Protein AF-A0AAU4L3Q4-F1 (afdb_monomer)

Foldseek 3Di:
DDDDDDDDDDDDDPDDDDDDDDPDDDDPPALPDQDQALLVNLVSLLVVLLVVCVVPVVVLVVQPDPVDGDDDPNVVSSLVSNLVSCVPLLDDPVVSSVLVVVSSNQSSVLSNVVVVQVVVCVVVVDDPVRVCVVCVVVVCVVVVVVPCVPVVCCVPVDVDDDDSVVVSVVVSVVSVVVVVVVSVVSVD

Solvent-accessible surface area (backbone atoms only — not comparable to full-atom values): 11639 Å² total; per-residue (Å²): 142,84,88,82,83,86,79,82,80,82,86,85,82,87,78,86,76,81,81,75,85,73,91,81,80,69,86,72,81,65,94,64,81,73,47,90,48,43,64,62,33,52,50,54,52,47,56,51,50,44,57,47,26,77,75,37,52,69,50,36,65,73,61,65,41,80,93,66,57,83,88,45,74,67,54,54,53,51,53,52,51,56,46,58,32,45,64,87,48,68,61,51,73,68,54,41,54,49,53,52,48,54,54,49,49,52,51,35,51,58,46,46,50,54,44,50,52,54,48,50,29,68,76,68,71,43,53,72,68,56,48,48,66,72,43,43,71,59,52,51,62,60,55,71,68,63,86,44,66,74,66,51,47,47,73,71,76,49,88,72,74,90,47,70,66,60,50,50,55,52,52,49,52,55,52,51,51,56,50,50,53,56,36,52,66,61,75,110

Structure (mmCIF, N/CA/C/O backbone):
data_AF-A0AAU4L3Q4-F1
#
_entry.id   AF-A0AAU4L3Q4-F1
#
loop_
_atom_site.group_PDB
_atom_site.id
_atom_site.type_symbol
_atom_site.label_atom_id
_atom_site.label_alt_id
_atom_site.label_comp_id
_atom_site.label_asym_id
_atom_site.label_entity_id
_atom_site.label_seq_id
_atom_site.pdbx_PDB_ins_code
_atom_site.Cartn_x
_atom_site.Cartn_y
_atom_site.Cartn_z
_atom_site.occupancy
_atom_site.B_iso_or_equiv
_atom_site.auth_seq_id
_atom_site.auth_comp_id
_atom_site.auth_asym_id
_atom_site.auth_atom_id
_atom_site.pdbx_PDB_model_num
ATOM 1 N N . MET A 1 1 ? 28.585 27.640 39.301 1.00 43.72 1 MET A N 1
ATOM 2 C CA . MET A 1 1 ? 28.271 27.459 37.869 1.00 43.72 1 MET A CA 1
ATOM 3 C C . MET A 1 1 ? 29.131 26.333 37.327 1.00 43.72 1 MET A C 1
ATOM 5 O O . MET A 1 1 ? 30.331 26.522 37.218 1.00 43.72 1 MET A O 1
ATOM 9 N N . SER A 1 2 ? 28.535 25.165 37.097 1.00 36.66 2 SER A N 1
ATOM 10 C CA . SER A 1 2 ? 28.803 24.300 35.940 1.00 36.66 2 SER A CA 1
ATOM 11 C C . SER A 1 2 ? 27.917 23.064 36.042 1.00 36.66 2 SER A C 1
ATOM 13 O O . SER A 1 2 ? 27.977 22.304 37.003 1.00 36.66 2 SER A O 1
ATOM 15 N N . SER A 1 3 ? 27.042 22.968 35.049 1.00 35.78 3 SER A N 1
ATOM 16 C CA . SER A 1 3 ? 26.103 21.892 34.765 1.00 35.78 3 SER A CA 1
ATOM 17 C C . SER A 1 3 ? 26.859 20.679 34.222 1.00 35.78 3 SER A C 1
ATOM 19 O O . SER A 1 3 ? 27.791 20.857 33.438 1.00 35.78 3 SER A O 1
ATOM 21 N N . ASN A 1 4 ? 26.451 19.460 34.581 1.00 32.53 4 ASN A N 1
ATOM 22 C CA . ASN A 1 4 ? 26.768 18.296 33.761 1.00 32.53 4 ASN A CA 1
ATOM 23 C C . ASN A 1 4 ? 25.565 17.352 33.675 1.00 32.53 4 ASN A C 1
ATOM 25 O O . ASN A 1 4 ? 24.947 16.999 34.678 1.00 32.53 4 ASN A O 1
ATOM 29 N N . ALA A 1 5 ? 25.223 17.028 32.434 1.00 37.88 5 ALA A N 1
ATOM 30 C CA . ALA A 1 5 ? 23.985 16.414 31.999 1.00 37.88 5 ALA A CA 1
ATOM 31 C C . ALA A 1 5 ? 23.952 14.904 32.272 1.00 37.88 5 ALA A C 1
ATOM 33 O O . ALA A 1 5 ? 24.917 14.181 32.019 1.00 37.88 5 ALA A O 1
ATOM 34 N N . GLY A 1 6 ? 22.799 14.421 32.739 1.00 30.83 6 GLY A N 1
ATOM 35 C CA . GLY A 1 6 ? 22.503 13.000 32.876 1.00 30.83 6 GLY A CA 1
ATOM 36 C C . GLY A 1 6 ? 22.323 12.332 31.512 1.00 30.83 6 GLY A C 1
ATOM 37 O O . GLY A 1 6 ? 21.392 12.644 30.773 1.00 30.83 6 GLY A O 1
ATOM 38 N N . ARG A 1 7 ? 23.202 11.378 31.191 1.00 33.38 7 ARG A N 1
ATOM 39 C CA . ARG A 1 7 ? 22.963 10.358 30.163 1.00 33.38 7 ARG A CA 1
ATOM 40 C C . ARG A 1 7 ? 22.061 9.274 30.759 1.00 33.38 7 ARG A C 1
ATOM 42 O O . ARG A 1 7 ? 22.513 8.509 31.606 1.00 33.38 7 ARG A O 1
ATOM 49 N N . ALA A 1 8 ? 20.814 9.197 30.305 1.00 36.25 8 ALA A N 1
ATOM 50 C CA . ALA A 1 8 ? 19.963 8.033 30.531 1.00 36.25 8 ALA A CA 1
ATOM 51 C C . ALA A 1 8 ? 20.431 6.881 29.624 1.00 36.25 8 ALA A C 1
ATOM 53 O O . ALA A 1 8 ? 20.623 7.062 28.421 1.00 36.25 8 ALA A O 1
ATOM 54 N N . GLY A 1 9 ? 20.686 5.722 30.232 1.00 29.30 9 GLY A N 1
ATOM 55 C CA . GLY A 1 9 ? 21.181 4.519 29.572 1.00 29.30 9 GLY A CA 1
ATOM 56 C C . GLY A 1 9 ? 20.107 3.796 28.759 1.00 29.30 9 GLY A C 1
ATOM 57 O O . GLY A 1 9 ? 18.952 3.707 29.167 1.00 29.30 9 GLY A O 1
ATOM 58 N N . PHE A 1 10 ? 20.521 3.248 27.619 1.00 33.50 10 PHE A N 1
ATOM 59 C CA . PHE A 1 10 ? 19.781 2.228 26.878 1.00 33.50 10 PHE A CA 1
ATOM 60 C C . PHE A 1 10 ? 19.879 0.873 27.606 1.00 33.50 10 PHE A C 1
ATOM 62 O O . PHE A 1 10 ? 20.974 0.527 28.060 1.00 33.50 10 PHE A O 1
ATOM 69 N N . PRO A 1 11 ? 18.805 0.067 27.686 1.00 34.03 11 PRO A N 1
ATOM 70 C CA . PRO A 1 11 ? 18.910 -1.323 28.125 1.00 34.03 11 PRO A CA 1
ATOM 71 C C . PRO A 1 11 ? 19.501 -2.230 27.018 1.00 34.03 11 PRO A C 1
ATOM 73 O O . PRO A 1 11 ? 19.265 -1.978 25.833 1.00 34.03 11 PRO A O 1
ATOM 76 N N . PRO A 1 12 ? 20.269 -3.285 27.367 1.00 33.72 12 PRO A N 1
ATOM 77 C CA . PRO A 1 12 ? 20.918 -4.167 26.400 1.00 33.72 12 PRO A CA 1
ATOM 78 C C . PRO A 1 12 ? 20.095 -5.423 26.045 1.00 33.72 12 PRO A C 1
ATOM 80 O O . PRO A 1 12 ? 19.280 -5.896 26.830 1.00 33.72 12 PRO A O 1
ATOM 83 N N . ALA A 1 13 ? 20.479 -6.013 24.904 1.00 33.94 13 ALA A N 1
ATOM 84 C CA . ALA A 1 13 ? 20.394 -7.429 24.517 1.00 33.94 13 ALA A CA 1
ATOM 85 C C . ALA A 1 13 ? 19.122 -7.965 23.818 1.00 33.94 13 ALA A C 1
ATOM 87 O O . ALA A 1 13 ? 18.196 -8.459 24.448 1.00 33.94 13 ALA A O 1
ATOM 88 N N . PHE A 1 14 ? 19.217 -8.105 22.488 1.00 34.47 14 PHE A N 1
ATOM 89 C CA . PHE A 1 14 ? 18.873 -9.369 21.827 1.00 34.47 14 PHE A CA 1
ATOM 90 C C . PHE A 1 14 ? 20.180 -10.077 21.463 1.00 34.47 14 PHE A C 1
ATOM 92 O O . PHE A 1 14 ? 20.894 -9.686 20.540 1.00 34.47 14 PHE A O 1
ATOM 99 N N . ALA A 1 15 ? 20.531 -11.091 22.252 1.00 34.84 15 ALA A N 1
ATOM 100 C CA . ALA A 1 15 ? 21.660 -11.962 21.979 1.00 34.84 15 ALA A CA 1
ATOM 101 C C . ALA A 1 15 ? 21.373 -12.790 20.719 1.00 34.84 15 ALA A C 1
ATOM 103 O O . ALA A 1 15 ? 20.376 -13.510 20.645 1.00 34.84 15 ALA A O 1
ATOM 104 N N . ALA A 1 16 ? 22.271 -12.695 19.740 1.00 40.78 16 ALA A N 1
ATOM 105 C CA . ALA A 1 16 ? 22.287 -13.547 18.564 1.00 40.78 16 ALA A CA 1
ATOM 106 C C . ALA A 1 16 ? 22.448 -15.014 18.997 1.00 40.78 16 ALA A C 1
ATOM 108 O O . ALA A 1 16 ? 23.534 -15.453 19.377 1.00 40.78 16 ALA A O 1
ATOM 109 N N . ARG A 1 17 ? 21.354 -15.780 18.955 1.00 34.94 17 ARG A N 1
ATOM 110 C CA . ARG A 1 17 ? 21.402 -17.238 19.074 1.00 34.94 17 ARG A CA 1
ATOM 111 C C . ARG A 1 17 ? 21.805 -17.807 17.716 1.00 34.94 17 ARG A C 1
ATOM 113 O O . ARG A 1 17 ? 21.195 -17.494 16.698 1.00 34.94 17 ARG A O 1
ATOM 120 N N . GLY A 1 18 ? 22.882 -18.587 17.723 1.00 32.44 18 GLY A N 1
ATOM 121 C CA . GLY A 1 18 ? 23.588 -19.059 16.539 1.00 32.44 18 GLY A CA 1
ATOM 122 C C . GLY A 1 18 ? 22.706 -19.776 15.519 1.00 32.44 18 GLY A C 1
ATOM 123 O O . GLY A 1 18 ? 22.025 -20.751 15.829 1.00 32.44 18 GLY A O 1
ATOM 124 N N . LEU A 1 19 ? 22.801 -19.327 14.269 1.00 39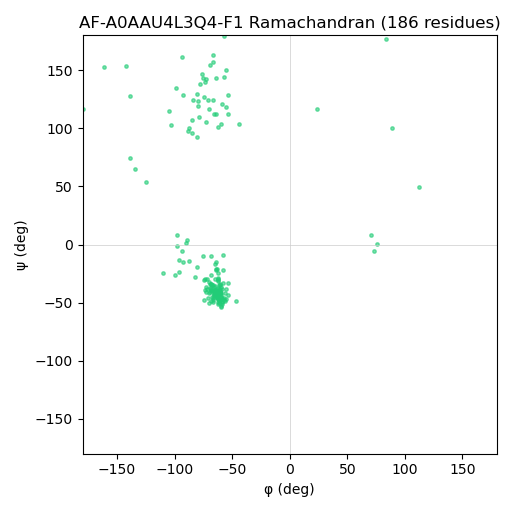.97 19 LEU A N 1
ATOM 125 C CA . LEU A 1 19 ? 22.374 -20.097 13.111 1.00 39.97 19 LEU A CA 1
ATOM 126 C C . LEU A 1 19 ? 23.477 -21.103 12.774 1.00 39.97 19 LEU A C 1
ATOM 128 O O . LEU A 1 19 ? 24.421 -20.807 12.040 1.00 39.97 19 LEU A O 1
ATOM 132 N N . GLY A 1 20 ? 23.348 -22.309 13.326 1.00 31.92 20 GLY A N 1
ATOM 133 C CA . GLY A 1 20 ? 23.992 -23.487 12.761 1.00 31.92 20 GLY A CA 1
ATOM 134 C C . GLY A 1 20 ? 23.496 -23.677 11.328 1.00 31.92 20 GLY A C 1
ATOM 135 O O . GLY A 1 20 ? 22.295 -23.791 11.086 1.00 31.92 20 GLY A O 1
ATOM 136 N N . ARG A 1 21 ? 24.415 -23.667 10.359 1.00 40.53 21 ARG A N 1
ATOM 137 C CA . ARG A 1 21 ? 24.100 -23.956 8.956 1.00 40.53 21 ARG A CA 1
ATOM 138 C C . ARG A 1 21 ? 23.619 -25.404 8.836 1.00 40.53 21 ARG A C 1
ATOM 140 O O . ARG A 1 21 ? 24.419 -26.321 8.983 1.00 40.53 21 ARG A O 1
ATOM 147 N N . SER A 1 22 ? 22.342 -25.600 8.516 1.00 35.81 22 SER A N 1
ATOM 148 C CA . SER A 1 22 ? 21.876 -26.859 7.926 1.00 35.81 22 SER A CA 1
ATOM 149 C C . SER A 1 22 ? 22.178 -26.855 6.421 1.00 35.81 22 SER A C 1
ATOM 151 O O . SER A 1 22 ? 21.830 -25.884 5.743 1.00 35.81 22 SER A O 1
ATOM 153 N N . PRO A 1 23 ? 22.813 -27.902 5.868 1.00 37.19 23 PRO A N 1
ATOM 154 C CA . PRO A 1 23 ? 22.980 -28.052 4.432 1.00 37.19 23 PRO A CA 1
ATOM 155 C C . PRO A 1 23 ? 21.681 -28.596 3.822 1.00 37.19 23 PRO A C 1
ATOM 157 O O . PRO A 1 23 ? 21.245 -29.691 4.163 1.00 37.19 23 PRO A O 1
ATOM 160 N N . GLY A 1 24 ? 21.070 -27.828 2.912 1.00 42.81 24 GLY A N 1
ATOM 161 C CA . GLY A 1 24 ? 19.957 -28.299 2.077 1.00 42.81 24 GLY A CA 1
ATOM 162 C C . GLY A 1 24 ? 18.590 -27.660 2.339 1.00 42.81 24 GLY A C 1
ATOM 163 O O . GLY A 1 24 ? 17.594 -28.370 2.438 1.00 42.81 24 GLY A O 1
ATOM 164 N N . SER A 1 25 ? 18.481 -26.330 2.401 1.00 41.47 25 SER A N 1
ATOM 165 C CA . SER A 1 25 ? 17.171 -25.670 2.318 1.00 41.47 25 SER A CA 1
ATOM 166 C C . SER A 1 25 ? 16.801 -25.406 0.855 1.00 41.47 25 SER A C 1
ATOM 168 O O . SER A 1 25 ? 17.328 -24.494 0.225 1.00 41.47 25 SER A O 1
ATOM 170 N N . ARG A 1 26 ? 15.936 -26.289 0.333 1.00 42.44 26 ARG A N 1
ATOM 171 C CA . ARG A 1 26 ? 14.842 -26.063 -0.633 1.00 42.44 26 ARG A CA 1
ATOM 172 C C . ARG A 1 26 ? 15.014 -24.818 -1.518 1.00 42.44 26 ARG A C 1
ATOM 174 O O . ARG A 1 26 ? 14.956 -23.712 -0.999 1.00 42.44 26 ARG A O 1
ATOM 181 N N . ARG A 1 27 ? 15.140 -24.996 -2.846 1.00 42.50 27 ARG A N 1
ATOM 182 C CA . ARG A 1 27 ? 15.005 -23.904 -3.831 1.00 42.50 27 ARG A CA 1
ATOM 183 C C . ARG A 1 27 ? 13.783 -23.066 -3.444 1.00 42.50 27 ARG A C 1
ATOM 185 O O . ARG A 1 27 ? 12.658 -23.526 -3.630 1.00 42.50 27 ARG A O 1
ATOM 192 N N . GLU A 1 28 ? 13.995 -21.893 -2.851 1.00 45.94 28 GLU A N 1
ATOM 193 C CA . GLU A 1 28 ? 12.933 -20.910 -2.679 1.00 45.94 28 GLU A CA 1
ATOM 194 C C . GLU A 1 28 ? 12.394 -20.672 -4.086 1.00 45.94 28 GLU A C 1
ATOM 196 O O . GLU A 1 28 ? 13.161 -20.321 -4.988 1.00 45.94 28 GLU A O 1
ATOM 201 N N . ALA A 1 29 ? 11.116 -20.981 -4.312 1.00 49.19 29 ALA A N 1
ATOM 202 C CA . ALA A 1 29 ? 10.474 -20.686 -5.578 1.00 49.19 29 ALA A CA 1
ATOM 203 C C . ALA A 1 29 ? 10.703 -19.193 -5.838 1.00 49.19 29 ALA A C 1
ATOM 205 O O . ALA A 1 29 ? 10.247 -18.352 -5.058 1.00 49.19 29 ALA A O 1
ATOM 206 N N . GLY A 1 30 ? 11.503 -18.879 -6.863 1.00 61.72 30 GLY A N 1
ATOM 207 C CA . GLY A 1 30 ? 11.865 -17.507 -7.203 1.00 61.72 30 GLY A CA 1
ATOM 208 C C . GLY A 1 30 ? 10.620 -16.658 -7.451 1.00 61.72 30 GLY A C 1
ATOM 209 O O . GLY A 1 30 ? 9.485 -17.140 -7.399 1.00 61.72 30 GLY A O 1
ATOM 210 N N . GLN A 1 31 ? 10.790 -15.374 -7.758 1.00 69.38 31 GLN A N 1
ATOM 211 C CA . GLN A 1 31 ? 9.633 -14.535 -8.074 1.00 69.38 31 GLN A CA 1
ATOM 212 C C . GLN A 1 31 ? 8.785 -15.059 -9.265 1.00 69.38 31 GLN A C 1
ATOM 214 O O . GLN A 1 31 ? 7.663 -14.610 -9.446 1.00 69.38 31 GLN A O 1
ATOM 219 N N . GLY A 1 32 ? 9.262 -16.079 -9.988 1.00 79.19 32 GLY A N 1
ATOM 220 C CA . GLY A 1 32 ? 8.667 -16.567 -11.224 1.00 79.19 32 GLY A CA 1
ATOM 221 C C . GLY A 1 32 ? 9.145 -15.716 -12.400 1.00 79.19 32 GLY A C 1
ATOM 222 O O . GLY A 1 32 ? 9.913 -14.766 -12.197 1.00 79.19 32 GLY A O 1
ATOM 223 N N . PRO A 1 33 ? 8.753 -16.056 -13.635 1.00 83.81 33 PRO A N 1
ATOM 224 C CA . PRO A 1 33 ? 8.940 -15.142 -14.754 1.00 83.81 33 PRO A CA 1
ATOM 225 C C . PRO A 1 33 ? 8.234 -13.811 -14.458 1.00 83.81 33 PRO A C 1
ATOM 227 O O . PRO A 1 33 ? 7.188 -13.789 -13.811 1.00 83.81 33 PRO A O 1
ATOM 230 N N . VAL A 1 34 ? 8.836 -12.706 -14.894 1.00 85.38 34 VAL A N 1
ATOM 231 C CA . VAL A 1 34 ? 8.206 -11.382 -14.835 1.00 85.38 34 VAL A CA 1
ATOM 232 C C . VAL A 1 34 ? 7.073 -11.367 -15.872 1.00 85.38 34 VAL A C 1
ATOM 234 O O . VAL A 1 34 ? 7.355 -11.693 -17.028 1.00 85.38 34 VAL A O 1
ATOM 237 N N . PRO A 1 35 ? 5.816 -11.058 -15.497 1.00 86.94 35 PRO A N 1
ATOM 238 C CA . PRO A 1 35 ? 4.744 -10.838 -16.468 1.00 86.94 35 PRO A CA 1
ATOM 239 C C . PRO A 1 35 ? 5.118 -9.758 -17.489 1.00 86.94 35 PRO A C 1
ATOM 241 O O . PRO A 1 35 ? 5.873 -8.844 -17.169 1.00 86.94 35 PRO A O 1
ATOM 244 N N . ALA A 1 36 ? 4.595 -9.861 -18.713 1.00 87.19 36 ALA A N 1
ATOM 245 C CA . ALA A 1 36 ? 4.884 -8.881 -19.764 1.00 87.19 36 ALA A CA 1
ATOM 246 C C . ALA A 1 36 ? 4.233 -7.518 -19.482 1.00 87.19 36 ALA A C 1
ATOM 248 O O . ALA A 1 36 ? 4.787 -6.484 -19.841 1.00 87.19 36 ALA A O 1
ATOM 249 N N . ASP A 1 37 ? 3.066 -7.518 -18.834 1.00 95.38 37 ASP A N 1
ATOM 250 C CA . ASP A 1 37 ? 2.411 -6.297 -18.390 1.00 95.38 37 ASP A CA 1
ATOM 251 C C . ASP A 1 37 ? 2.975 -5.841 -17.036 1.00 95.38 37 ASP A C 1
ATOM 253 O O . ASP A 1 37 ? 2.955 -6.575 -16.040 1.00 95.38 37 ASP A O 1
ATOM 257 N N . TRP A 1 38 ? 3.460 -4.599 -16.992 1.00 96.69 38 TRP A N 1
ATOM 258 C CA . TRP A 1 38 ? 4.032 -4.004 -15.785 1.00 96.69 38 TRP A CA 1
ATOM 259 C C . TRP A 1 38 ? 3.003 -3.948 -14.652 1.00 96.69 38 TRP A C 1
ATOM 261 O O . TRP A 1 38 ? 3.359 -4.125 -13.481 1.00 96.69 38 TRP A O 1
ATOM 271 N N . ARG A 1 39 ? 1.724 -3.723 -14.981 1.00 97.69 39 ARG A N 1
ATOM 272 C CA . ARG A 1 39 ? 0.664 -3.591 -13.983 1.00 97.69 39 ARG A CA 1
ATOM 273 C C . ARG A 1 39 ? 0.393 -4.935 -13.323 1.00 97.69 39 ARG A C 1
ATOM 275 O O . ARG A 1 39 ? 0.475 -5.025 -12.096 1.00 97.69 39 ARG A O 1
ATOM 282 N N . GLU A 1 40 ? 0.193 -5.983 -14.119 1.00 97.06 40 GLU A N 1
ATOM 283 C CA . GLU A 1 40 ? 0.070 -7.360 -13.630 1.00 97.06 40 GLU A CA 1
ATOM 284 C C . GLU A 1 40 ? 1.261 -7.764 -12.740 1.00 97.06 40 GLU A C 1
ATOM 286 O O . GLU A 1 40 ? 1.087 -8.337 -11.659 1.00 97.06 40 GLU A O 1
ATOM 291 N N . ALA A 1 41 ? 2.487 -7.415 -13.139 1.00 96.50 41 ALA A N 1
ATOM 292 C CA . ALA A 1 41 ? 3.685 -7.720 -12.364 1.00 96.50 41 ALA A CA 1
ATOM 293 C C . ALA A 1 41 ? 3.718 -7.016 -10.993 1.00 96.50 41 ALA A C 1
ATOM 295 O O . ALA A 1 41 ? 4.069 -7.638 -9.979 1.00 96.50 41 ALA A O 1
ATOM 296 N N . LEU A 1 42 ? 3.344 -5.733 -10.930 1.00 97.56 42 LEU A N 1
ATOM 297 C CA . LEU A 1 42 ? 3.289 -4.984 -9.673 1.00 97.56 42 LEU A CA 1
ATOM 298 C C . LEU A 1 42 ? 2.180 -5.483 -8.746 1.00 97.56 42 LEU A C 1
ATOM 300 O O . LEU A 1 42 ? 2.408 -5.590 -7.535 1.00 97.56 42 LEU A O 1
ATOM 304 N N . GLU A 1 43 ? 1.019 -5.829 -9.300 1.00 97.50 43 GLU A N 1
ATOM 305 C CA . GLU A 1 43 ? -0.077 -6.453 -8.563 1.00 97.50 43 GLU A CA 1
ATOM 306 C C . GLU A 1 43 ? 0.340 -7.804 -7.973 1.00 97.50 43 GLU A C 1
ATOM 308 O O . GLU A 1 43 ? 0.168 -8.051 -6.775 1.00 97.50 43 GLU A O 1
ATOM 313 N N . HIS A 1 44 ? 0.968 -8.659 -8.784 1.00 95.88 44 HIS A N 1
ATOM 314 C CA . HIS A 1 44 ? 1.498 -9.945 -8.337 1.00 95.88 44 HIS A CA 1
ATOM 315 C C . HIS A 1 44 ? 2.492 -9.770 -7.182 1.00 95.88 44 HIS A C 1
ATOM 317 O O . HIS A 1 44 ? 2.409 -10.449 -6.152 1.00 95.88 44 HIS A O 1
ATOM 323 N N . ALA A 1 45 ? 3.419 -8.821 -7.316 1.00 95.88 45 ALA A N 1
ATOM 324 C CA . ALA A 1 45 ? 4.388 -8.526 -6.272 1.00 95.88 45 ALA A CA 1
ATOM 325 C C . ALA A 1 45 ? 3.731 -7.967 -4.998 1.00 95.88 45 ALA A C 1
ATOM 327 O O . ALA A 1 45 ? 4.195 -8.275 -3.899 1.00 95.88 45 ALA A O 1
ATOM 328 N N . ALA A 1 46 ? 2.671 -7.158 -5.114 1.00 97.19 46 ALA A N 1
ATOM 329 C CA . ALA A 1 46 ? 1.933 -6.624 -3.970 1.00 97.19 46 ALA A CA 1
ATOM 330 C C . ALA A 1 46 ? 1.205 -7.735 -3.200 1.00 97.19 46 ALA A C 1
ATOM 332 O O . ALA A 1 46 ? 1.397 -7.866 -1.990 1.00 97.19 46 ALA A O 1
ATOM 333 N N . ARG A 1 47 ? 0.460 -8.601 -3.900 1.00 95.94 47 ARG A N 1
ATOM 334 C CA . ARG A 1 47 ? -0.266 -9.729 -3.289 1.00 95.94 47 ARG A CA 1
ATOM 335 C C . ARG A 1 47 ? 0.682 -10.727 -2.623 1.00 95.94 47 ARG A C 1
ATOM 337 O O . ARG A 1 47 ? 0.406 -11.220 -1.531 1.00 95.94 47 ARG A O 1
ATOM 344 N N . ARG A 1 48 ? 1.855 -10.977 -3.216 1.00 94.25 48 ARG A N 1
ATOM 345 C CA . ARG A 1 48 ? 2.894 -11.809 -2.584 1.00 94.25 48 ARG A CA 1
ATOM 346 C C . ARG A 1 48 ? 3.475 -11.187 -1.328 1.00 94.25 48 ARG A C 1
ATOM 348 O O . ARG A 1 48 ? 3.666 -11.904 -0.351 1.00 94.25 48 ARG A O 1
ATOM 355 N N . LEU A 1 49 ? 3.771 -9.890 -1.358 1.00 94.56 49 LEU A N 1
ATOM 356 C CA . LEU A 1 49 ? 4.289 -9.185 -0.191 1.00 94.56 49 LEU A CA 1
ATOM 357 C C . LEU A 1 49 ? 3.264 -9.199 0.950 1.00 94.56 49 LEU A C 1
ATOM 359 O O . LEU A 1 49 ? 3.618 -9.552 2.072 1.00 94.56 49 LEU A O 1
ATOM 363 N N . ARG A 1 50 ? 1.987 -8.943 0.644 1.00 95.19 50 ARG A N 1
ATOM 364 C CA . ARG A 1 50 ? 0.889 -9.086 1.605 1.00 95.19 50 ARG A CA 1
ATOM 365 C C . ARG A 1 50 ? 0.839 -10.493 2.196 1.00 95.19 50 ARG A C 1
ATOM 367 O O . ARG A 1 50 ? 0.855 -10.638 3.409 1.00 95.19 50 ARG A O 1
ATOM 374 N N . ALA A 1 51 ? 0.906 -11.532 1.363 1.0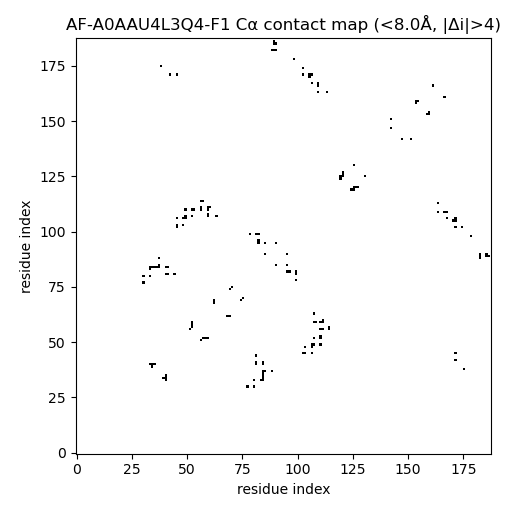0 94.44 51 ALA A N 1
ATOM 375 C CA . ALA A 1 51 ? 0.915 -12.917 1.832 1.00 94.44 51 ALA A CA 1
ATOM 376 C C . ALA A 1 51 ? 2.154 -13.289 2.676 1.00 94.44 51 ALA A C 1
ATOM 378 O O . ALA A 1 51 ? 2.115 -14.276 3.413 1.00 94.44 51 ALA A O 1
ATOM 379 N N . VAL A 1 52 ? 3.269 -12.561 2.554 1.00 93.31 52 VAL A N 1
ATOM 380 C CA . VAL A 1 52 ? 4.417 -12.692 3.467 1.00 93.31 52 VAL A CA 1
ATOM 381 C C . VAL A 1 52 ? 4.087 -12.048 4.806 1.00 93.31 52 VAL A C 1
ATOM 383 O O . VAL A 1 52 ? 4.275 -12.697 5.831 1.00 93.31 52 VAL A O 1
ATO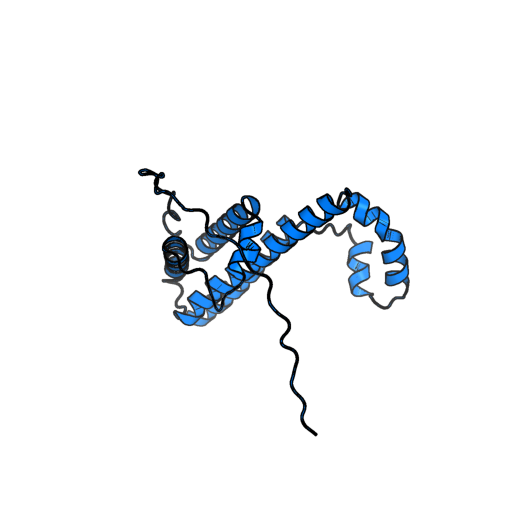M 386 N N . TYR A 1 53 ? 3.553 -10.826 4.807 1.00 93.12 53 TYR A N 1
ATOM 387 C CA . TYR A 1 53 ? 3.174 -10.144 6.042 1.00 93.12 53 TYR A CA 1
ATOM 388 C C . TYR A 1 53 ? 2.067 -10.877 6.802 1.00 93.12 53 TYR A C 1
ATOM 390 O O . TYR A 1 53 ? 2.212 -11.081 7.997 1.00 93.12 53 TYR A O 1
ATOM 398 N N . SER A 1 54 ? 1.042 -11.406 6.131 1.00 91.69 54 SER A N 1
ATOM 399 C CA . SER A 1 54 ? -0.003 -12.199 6.796 1.00 91.69 54 SER A CA 1
ATOM 400 C C . SER A 1 54 ? 0.538 -13.477 7.451 1.00 91.69 54 SER A C 1
ATOM 402 O O . SER A 1 54 ? 0.007 -13.928 8.457 1.00 91.69 54 SER A O 1
ATOM 404 N N . ARG A 1 55 ? 1.601 -14.084 6.899 1.00 93.31 55 ARG A N 1
ATOM 405 C CA . ARG A 1 55 ? 2.253 -15.263 7.505 1.00 93.31 55 ARG A CA 1
ATOM 406 C C . ARG A 1 55 ? 3.247 -14.894 8.603 1.00 93.31 55 ARG A C 1
ATOM 408 O O . ARG A 1 55 ? 3.520 -15.713 9.480 1.00 93.31 55 ARG A O 1
ATOM 415 N N . HIS A 1 56 ? 3.832 -13.704 8.520 1.00 91.12 56 HIS A N 1
ATOM 416 C CA . HIS A 1 56 ? 4.879 -13.225 9.415 1.00 91.12 56 HIS A CA 1
ATOM 417 C C . HIS A 1 56 ? 4.645 -11.745 9.764 1.00 91.12 56 HIS A C 1
ATOM 419 O O . HIS A 1 56 ? 5.366 -10.880 9.255 1.00 91.12 56 HIS A O 1
ATOM 425 N N . PRO A 1 57 ? 3.662 -11.433 10.628 1.00 85.94 57 PRO A N 1
ATOM 426 C CA . PRO A 1 57 ? 3.207 -10.051 10.822 1.00 85.94 57 PRO A CA 1
ATOM 427 C C . PRO A 1 57 ? 4.289 -9.090 11.332 1.00 85.94 57 PRO A C 1
ATOM 429 O O . PRO A 1 57 ? 4.401 -7.952 10.873 1.00 85.94 57 PRO A O 1
ATOM 432 N N . TRP A 1 58 ? 5.204 -9.593 12.166 1.00 87.38 58 TRP A N 1
ATOM 433 C CA . TRP A 1 58 ? 6.371 -8.856 12.668 1.00 87.38 58 TRP A CA 1
ATOM 434 C C . TRP A 1 58 ? 7.305 -8.323 11.563 1.00 87.38 58 TRP A C 1
ATOM 436 O O . TRP A 1 58 ? 8.067 -7.380 11.789 1.00 87.38 58 TRP A O 1
ATOM 446 N N . VAL A 1 59 ? 7.270 -8.899 10.354 1.00 90.12 59 VAL A N 1
ATOM 447 C CA . VAL A 1 59 ? 8.148 -8.498 9.242 1.00 90.12 59 VAL A CA 1
ATOM 448 C C . VAL A 1 59 ? 7.791 -7.106 8.724 1.00 90.12 59 VAL A C 1
ATOM 450 O O . VAL A 1 59 ? 8.694 -6.368 8.330 1.00 90.12 59 VAL A O 1
ATOM 453 N N . ALA A 1 60 ? 6.510 -6.716 8.739 1.00 89.25 60 ALA A N 1
ATOM 454 C CA . ALA A 1 60 ? 6.087 -5.396 8.263 1.00 89.25 60 ALA A CA 1
ATOM 455 C C . ALA A 1 60 ? 6.751 -4.275 9.077 1.00 89.25 60 ALA A C 1
ATOM 457 O O . ALA A 1 60 ? 7.297 -3.330 8.511 1.00 89.25 60 ALA A O 1
ATOM 458 N N . GLN A 1 61 ? 6.811 -4.443 10.400 1.00 87.31 61 GLN A N 1
ATOM 459 C CA . GLN A 1 61 ? 7.505 -3.517 11.290 1.00 87.31 61 GLN A CA 1
ATOM 460 C C . GLN A 1 61 ? 9.032 -3.586 11.123 1.00 87.31 61 GLN A C 1
ATOM 462 O O . GLN A 1 61 ? 9.696 -2.552 11.065 1.00 87.31 61 GLN A O 1
ATOM 467 N N . ALA A 1 62 ? 9.602 -4.789 10.995 1.00 86.69 62 ALA A N 1
ATOM 468 C CA . ALA A 1 62 ? 11.048 -4.970 10.835 1.00 86.69 62 ALA A CA 1
ATOM 469 C C . ALA A 1 62 ? 11.603 -4.328 9.547 1.00 86.69 62 ALA A C 1
ATOM 471 O O . ALA A 1 62 ? 12.754 -3.890 9.516 1.00 86.69 62 ALA A O 1
ATOM 472 N N . MET A 1 63 ? 10.788 -4.253 8.492 1.00 85.25 63 MET A N 1
ATOM 473 C CA . MET A 1 63 ? 11.159 -3.679 7.195 1.00 85.25 63 MET A CA 1
ATOM 474 C C . MET A 1 63 ? 10.871 -2.175 7.075 1.00 85.25 63 MET A C 1
ATOM 476 O O . MET A 1 63 ? 11.182 -1.584 6.043 1.00 85.25 63 MET A O 1
ATOM 480 N N . ALA A 1 64 ? 10.349 -1.526 8.121 1.00 84.69 64 ALA A N 1
ATOM 481 C CA . ALA A 1 64 ? 9.879 -0.143 8.045 1.00 84.69 64 ALA A CA 1
ATOM 482 C C . ALA A 1 64 ? 10.980 0.916 7.844 1.00 84.69 64 ALA A C 1
ATOM 484 O O . ALA A 1 64 ? 10.674 2.080 7.581 1.00 84.69 64 ALA A O 1
ATOM 485 N N . SER A 1 65 ? 12.264 0.554 7.948 1.00 87.00 65 SER A N 1
ATOM 486 C CA . SER A 1 65 ? 13.364 1.485 7.689 1.00 87.00 65 SER A CA 1
ATOM 487 C C . SER A 1 65 ? 13.776 1.495 6.215 1.00 87.00 65 SER A C 1
ATOM 489 O O . SER A 1 65 ? 14.593 0.694 5.770 1.00 87.00 65 SER A O 1
ATOM 491 N N . PHE A 1 66 ? 13.261 2.470 5.466 1.00 83.62 66 PHE A N 1
ATOM 492 C CA . PHE A 1 66 ? 13.601 2.671 4.051 1.00 83.62 66 PHE A CA 1
ATOM 493 C C . PHE A 1 66 ? 14.996 3.277 3.851 1.00 83.62 66 PHE A C 1
ATOM 495 O O . PHE A 1 66 ? 15.662 3.004 2.857 1.00 83.62 66 PHE A O 1
ATOM 502 N N . THR A 1 67 ? 15.461 4.091 4.802 1.00 84.75 67 THR A N 1
ATOM 503 C CA . THR A 1 67 ? 16.782 4.743 4.746 1.00 84.75 67 THR A CA 1
ATOM 504 C C . THR A 1 67 ? 17.900 3.883 5.331 1.00 84.75 67 THR A C 1
ATOM 506 O O . THR A 1 67 ? 19.076 4.174 5.117 1.00 84.75 67 THR A O 1
ATOM 509 N N . ARG A 1 68 ? 17.553 2.820 6.067 1.00 84.44 68 ARG A N 1
ATOM 510 C CA . ARG A 1 68 ? 18.489 1.816 6.592 1.00 84.44 68 ARG A CA 1
ATOM 511 C C . ARG A 1 68 ? 17.921 0.414 6.347 1.00 84.44 68 ARG A C 1
ATOM 513 O O . ARG A 1 68 ? 17.576 -0.280 7.304 1.00 84.44 68 ARG A O 1
ATOM 520 N N . PRO A 1 69 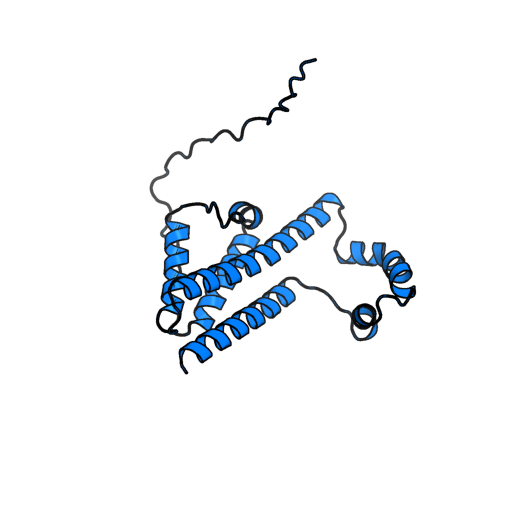? 17.778 0.012 5.073 1.00 82.69 69 PRO A N 1
ATOM 521 C CA . PRO A 1 69 ? 17.097 -1.225 4.734 1.00 82.69 69 PRO A CA 1
ATOM 522 C C . PRO A 1 69 ? 17.907 -2.443 5.171 1.00 82.69 69 PRO A C 1
ATOM 524 O O . PRO A 1 69 ? 19.139 -2.419 5.239 1.00 82.69 69 PRO A O 1
ATOM 527 N N . ILE A 1 70 ? 17.203 -3.551 5.398 1.00 83.81 70 ILE A N 1
ATOM 528 C CA . ILE A 1 70 ? 17.839 -4.855 5.570 1.00 83.81 70 ILE A CA 1
ATOM 529 C C . ILE A 1 70 ? 18.490 -5.251 4.244 1.00 83.81 70 ILE A C 1
ATOM 531 O O . ILE A 1 70 ? 17.819 -5.535 3.249 1.00 83.81 70 ILE A O 1
ATOM 535 N N . VAL A 1 71 ? 19.820 -5.299 4.238 1.00 85.38 71 VAL A N 1
ATOM 536 C CA . VAL A 1 71 ? 20.594 -5.725 3.073 1.00 85.38 71 VAL A CA 1
ATOM 537 C C . VAL A 1 71 ? 20.694 -7.248 3.077 1.00 85.38 71 VAL A C 1
ATOM 539 O O . VAL A 1 71 ? 21.411 -7.841 3.880 1.00 85.38 71 VAL A O 1
ATOM 542 N N . SER A 1 72 ? 19.971 -7.898 2.164 1.00 89.44 72 SER A N 1
ATOM 543 C CA . SER A 1 72 ? 20.070 -9.341 1.934 1.00 89.44 72 SER A CA 1
ATOM 544 C C . SER A 1 72 ? 19.942 -9.681 0.451 1.00 89.44 72 SER A C 1
ATOM 546 O O . SER A 1 72 ? 19.279 -8.972 -0.307 1.00 89.44 72 SER A O 1
ATOM 548 N N . ALA A 1 73 ? 20.530 -10.806 0.033 1.00 91.38 73 ALA A N 1
ATOM 549 C CA . ALA A 1 73 ? 20.444 -11.273 -1.352 1.00 91.38 73 ALA A CA 1
ATOM 550 C C . ALA A 1 73 ? 18.990 -11.488 -1.816 1.00 91.38 73 ALA A C 1
ATOM 552 O O . ALA A 1 73 ? 18.672 -11.249 -2.978 1.00 91.38 73 ALA A O 1
ATOM 553 N N . ASN A 1 74 ? 18.098 -11.902 -0.912 1.00 88.81 74 ASN A N 1
ATOM 554 C CA . ASN A 1 74 ? 16.679 -12.093 -1.215 1.00 88.81 74 ASN A CA 1
ATOM 555 C C . ASN A 1 74 ? 15.968 -10.769 -1.502 1.00 88.81 74 ASN A C 1
ATOM 557 O O . ASN A 1 74 ? 15.253 -10.678 -2.499 1.00 88.81 74 ASN A O 1
ATOM 561 N N . VAL A 1 75 ? 16.216 -9.742 -0.684 1.00 89.38 75 VAL A N 1
ATOM 562 C CA . VAL A 1 75 ? 15.656 -8.399 -0.900 1.00 89.38 75 VAL A CA 1
ATOM 563 C C . VAL A 1 75 ? 16.184 -7.816 -2.210 1.00 89.38 75 VAL A C 1
ATOM 565 O O . VAL A 1 75 ? 15.387 -7.378 -3.029 1.00 89.38 75 VAL A O 1
ATOM 568 N N . MET A 1 76 ? 17.493 -7.909 -2.472 1.00 92.12 76 MET A N 1
ATOM 569 C CA . MET A 1 76 ? 18.077 -7.399 -3.722 1.00 92.12 76 MET A CA 1
ATOM 570 C C . MET A 1 76 ? 17.505 -8.103 -4.960 1.00 92.12 76 MET A C 1
ATOM 572 O O . MET A 1 76 ? 17.150 -7.439 -5.928 1.00 92.12 76 MET A O 1
ATOM 576 N N . ARG A 1 77 ? 17.342 -9.436 -4.924 1.00 93.50 77 ARG A N 1
ATOM 577 C CA . ARG A 1 77 ? 16.704 -10.187 -6.021 1.00 93.50 77 ARG A CA 1
ATOM 578 C C . ARG A 1 77 ? 15.251 -9.780 -6.246 1.00 93.50 77 ARG A C 1
ATOM 580 O O . ARG A 1 77 ? 14.821 -9.702 -7.391 1.00 93.50 77 ARG A O 1
ATOM 587 N N . TYR A 1 78 ? 14.504 -9.539 -5.170 1.00 92.69 78 TYR A N 1
ATOM 588 C CA . TYR A 1 78 ? 13.122 -9.076 -5.258 1.00 92.69 78 TYR A CA 1
ATOM 589 C C . TYR A 1 78 ? 13.024 -7.670 -5.849 1.00 92.69 78 TYR A C 1
ATOM 591 O O . TYR A 1 78 ? 12.235 -7.461 -6.767 1.00 92.69 78 TYR A O 1
ATOM 599 N N . THR A 1 79 ? 13.839 -6.727 -5.371 1.00 94.31 79 THR A N 1
ATOM 600 C CA . THR A 1 79 ? 13.889 -5.368 -5.921 1.00 94.31 79 THR A CA 1
ATOM 601 C C . THR A 1 79 ? 14.249 -5.406 -7.401 1.00 94.31 79 THR A C 1
ATOM 603 O O . THR A 1 79 ? 13.505 -4.868 -8.209 1.00 94.31 79 THR A O 1
ATOM 606 N N . GLU A 1 80 ? 15.302 -6.130 -7.774 1.00 95.12 80 GLU A N 1
ATOM 607 C CA . GLU A 1 80 ? 15.709 -6.322 -9.168 1.00 95.12 80 GLU A CA 1
ATOM 608 C C . GLU A 1 80 ? 14.585 -6.923 -10.034 1.00 95.12 80 GLU A C 1
ATOM 610 O O . GLU A 1 80 ? 14.352 -6.477 -11.153 1.00 95.12 80 GLU A O 1
ATOM 615 N N . TRP A 1 81 ? 13.841 -7.913 -9.525 1.00 96.06 81 TRP A N 1
ATOM 616 C CA . TRP A 1 81 ? 12.697 -8.479 -10.246 1.00 96.06 81 TRP A CA 1
ATOM 617 C C . TRP A 1 81 ? 11.606 -7.434 -10.510 1.00 96.06 81 TRP A C 1
ATOM 619 O O . TRP A 1 81 ? 11.083 -7.376 -11.619 1.00 96.06 81 TRP A O 1
ATOM 629 N N . VAL A 1 82 ? 11.296 -6.586 -9.523 1.00 96.19 82 VAL A N 1
ATOM 630 C CA . VAL A 1 82 ? 10.299 -5.517 -9.683 1.00 96.19 82 VAL A CA 1
ATOM 631 C C . VAL A 1 82 ? 10.793 -4.436 -10.644 1.00 96.19 82 VAL A C 1
ATOM 633 O O . VAL A 1 82 ? 10.014 -3.956 -11.457 1.00 96.19 82 VAL A O 1
ATOM 636 N N . LEU A 1 83 ? 12.077 -4.070 -10.592 1.00 96.56 83 LEU A N 1
ATOM 637 C CA . LEU A 1 83 ? 12.645 -3.084 -11.516 1.00 96.56 83 LEU A CA 1
ATOM 638 C C . LEU A 1 83 ? 12.632 -3.593 -12.961 1.00 96.56 83 LEU A C 1
ATOM 640 O O . LEU A 1 83 ? 12.285 -2.837 -13.861 1.00 96.56 83 LEU A O 1
ATOM 644 N N . ARG A 1 84 ? 12.913 -4.884 -13.190 1.00 96.25 84 ARG A N 1
ATOM 645 C CA . ARG A 1 84 ? 12.781 -5.493 -14.523 1.00 96.25 84 ARG A CA 1
ATOM 646 C C . ARG A 1 84 ? 11.357 -5.444 -15.068 1.00 96.25 84 ARG A C 1
ATOM 648 O O . ARG A 1 84 ? 11.196 -5.246 -16.264 1.00 96.25 84 ARG A O 1
ATOM 655 N N . ALA A 1 85 ? 10.343 -5.566 -14.212 1.00 96.19 85 ALA A N 1
ATOM 656 C CA . ALA A 1 85 ? 8.944 -5.426 -14.622 1.00 96.19 85 ALA A CA 1
ATOM 657 C C . ALA A 1 85 ? 8.586 -4.022 -15.129 1.00 96.19 85 ALA A C 1
ATOM 659 O O . ALA A 1 85 ? 7.603 -3.856 -15.840 1.00 96.19 85 ALA A O 1
ATOM 660 N N . LEU A 1 86 ? 9.380 -3.018 -14.760 1.00 96.50 86 LEU A N 1
ATOM 661 C CA . LEU A 1 86 ? 9.222 -1.636 -15.202 1.00 96.50 86 LEU A CA 1
ATOM 662 C C . LEU A 1 86 ? 10.161 -1.288 -16.368 1.00 96.50 86 LEU A C 1
ATOM 664 O O . LEU A 1 86 ? 10.136 -0.160 -16.844 1.00 96.50 86 LEU A O 1
ATOM 668 N N . GLY A 1 87 ? 10.997 -2.231 -16.823 1.00 94.69 87 GLY A N 1
ATOM 669 C CA . GLY A 1 87 ? 12.092 -1.985 -17.768 1.00 94.69 87 GLY A CA 1
ATOM 670 C C . GLY A 1 87 ? 11.659 -1.316 -19.073 1.00 94.69 87 GLY A C 1
ATOM 671 O O . GLY A 1 87 ? 12.344 -0.416 -19.554 1.00 94.69 87 GLY A O 1
ATOM 672 N N . ASP A 1 88 ? 10.494 -1.704 -19.590 1.00 92.88 88 ASP A N 1
ATOM 673 C CA . ASP A 1 88 ? 9.990 -1.260 -20.892 1.00 92.88 88 ASP A CA 1
ATOM 674 C C . ASP A 1 88 ? 8.982 -0.098 -20.792 1.00 92.88 88 ASP A C 1
ATOM 676 O O . ASP A 1 88 ? 8.375 0.288 -21.787 1.00 92.88 88 ASP A O 1
ATOM 680 N N . THR A 1 89 ? 8.790 0.496 -19.605 1.00 94.94 89 THR A N 1
ATOM 681 C CA . THR A 1 89 ? 7.777 1.549 -19.388 1.00 94.94 89 THR A CA 1
ATOM 682 C C . THR A 1 89 ? 8.292 2.970 -19.644 1.00 94.94 89 THR A C 1
ATOM 684 O O . THR A 1 89 ? 7.593 3.935 -19.346 1.00 94.94 89 THR A O 1
ATOM 687 N N . GLY A 1 90 ? 9.539 3.130 -20.098 1.00 95.19 90 GLY A N 1
ATOM 688 C CA . GLY A 1 90 ? 10.177 4.436 -20.325 1.00 95.19 90 GLY A CA 1
ATOM 689 C C . GLY A 1 90 ? 10.581 5.197 -19.053 1.00 95.19 90 GLY A C 1
ATOM 690 O O . GLY A 1 90 ? 11.253 6.222 -19.140 1.00 95.19 90 GLY A O 1
ATOM 691 N N . LEU A 1 91 ? 10.229 4.692 -17.866 1.00 97.00 91 LEU A N 1
ATOM 692 C CA . LEU A 1 91 ? 10.558 5.333 -16.594 1.00 97.00 91 LEU A CA 1
ATOM 693 C C . LEU A 1 91 ? 12.074 5.381 -16.369 1.00 97.00 91 LEU A C 1
ATOM 695 O O . LEU A 1 91 ? 12.810 4.435 -16.645 1.00 97.00 91 LEU A O 1
ATOM 699 N N . THR A 1 92 ? 12.549 6.471 -15.774 1.00 97.19 92 THR A N 1
ATOM 700 C CA . THR A 1 92 ? 13.936 6.558 -15.304 1.00 97.19 92 THR A CA 1
ATOM 701 C C . THR A 1 92 ? 14.183 5.579 -14.147 1.00 97.19 92 THR A C 1
ATOM 703 O O . THR A 1 92 ? 13.258 5.275 -13.387 1.00 97.19 92 THR A O 1
ATOM 706 N N . PRO A 1 93 ? 15.440 5.162 -13.894 1.00 96.69 93 PRO A N 1
ATOM 707 C CA . PRO A 1 93 ? 15.763 4.324 -12.735 1.00 96.69 93 PRO A CA 1
ATOM 708 C C . PRO A 1 93 ? 15.284 4.916 -11.401 1.00 96.69 93 PRO A C 1
ATOM 710 O O . PRO A 1 93 ? 14.874 4.188 -10.497 1.00 96.69 93 PRO A O 1
ATOM 713 N N . TYR A 1 94 ? 15.289 6.250 -11.291 1.00 96.44 94 TYR A N 1
ATOM 714 C CA . TYR A 1 94 ? 14.778 6.958 -10.122 1.00 96.44 94 TYR A CA 1
ATOM 715 C C . TYR A 1 94 ? 13.260 6.792 -9.973 1.00 96.44 94 TYR A C 1
ATOM 717 O O . TYR A 1 94 ? 12.784 6.464 -8.888 1.00 96.44 94 TYR A O 1
ATOM 725 N N . GLN A 1 95 ? 12.491 6.948 -11.051 1.00 97.50 95 GLN A N 1
ATOM 726 C CA . GLN A 1 95 ? 11.045 6.710 -11.024 1.00 97.50 95 GLN A CA 1
ATOM 727 C C . GLN A 1 95 ? 10.716 5.241 -10.742 1.00 97.50 95 GLN A C 1
ATOM 729 O O . GLN A 1 95 ? 9.808 4.965 -9.960 1.00 97.50 95 GLN A O 1
ATOM 734 N N . MET A 1 96 ? 11.477 4.294 -11.298 1.00 98.06 96 MET A N 1
ATOM 735 C CA . MET A 1 96 ? 11.266 2.863 -11.060 1.00 98.06 96 MET A CA 1
ATOM 736 C C . MET A 1 96 ? 11.451 2.492 -9.583 1.00 98.06 96 MET A C 1
ATOM 738 O O . MET A 1 96 ? 10.604 1.806 -9.005 1.00 98.06 96 MET A O 1
ATOM 742 N N . ILE A 1 97 ? 12.520 2.974 -8.933 1.00 96.56 97 ILE A N 1
ATOM 743 C CA . ILE A 1 97 ? 12.726 2.684 -7.508 1.00 96.56 97 ILE A CA 1
ATOM 744 C C . ILE A 1 97 ? 11.671 3.371 -6.633 1.00 96.56 97 ILE A C 1
ATOM 746 O O . ILE A 1 97 ? 11.174 2.750 -5.698 1.00 96.56 97 ILE A O 1
ATOM 750 N N . HIS A 1 98 ? 11.244 4.597 -6.955 1.00 97.00 98 HIS A N 1
ATOM 751 C CA . HIS A 1 98 ? 10.161 5.261 -6.215 1.00 97.00 98 HIS A CA 1
ATOM 752 C C . HIS A 1 98 ? 8.830 4.527 -6.380 1.00 97.00 98 HIS A C 1
ATOM 754 O O . HIS A 1 98 ? 8.145 4.290 -5.391 1.00 97.00 98 HIS A O 1
ATOM 760 N N . THR A 1 99 ? 8.512 4.075 -7.592 1.00 97.81 99 THR A N 1
ATOM 761 C CA . THR A 1 99 ? 7.344 3.231 -7.887 1.00 97.81 99 THR A CA 1
ATOM 762 C C . THR A 1 99 ? 7.358 1.965 -7.029 1.00 97.81 99 THR A C 1
ATOM 764 O O . THR A 1 99 ? 6.373 1.629 -6.366 1.00 97.81 99 THR A O 1
ATOM 767 N N . HIS A 1 100 ? 8.511 1.290 -6.963 1.00 96.31 100 HIS A N 1
ATOM 768 C CA . HIS A 1 100 ? 8.700 0.122 -6.109 1.00 96.31 100 HIS A CA 1
ATOM 769 C C . HIS A 1 100 ? 8.457 0.438 -4.627 1.00 96.31 100 HIS A C 1
ATOM 771 O O . HIS A 1 100 ? 7.717 -0.303 -3.973 1.00 96.31 100 HIS A O 1
ATOM 777 N N . LEU A 1 101 ? 9.064 1.510 -4.107 1.00 96.00 101 LEU A N 1
ATOM 778 C CA . LEU A 1 101 ? 9.014 1.869 -2.689 1.00 96.00 101 LEU A CA 1
ATOM 779 C C . LEU A 1 101 ? 7.644 2.399 -2.254 1.00 96.00 101 LEU A C 1
ATOM 781 O O . LEU A 1 101 ? 7.197 2.036 -1.173 1.00 96.00 101 LEU A O 1
ATOM 785 N N . VAL A 1 102 ? 6.950 3.187 -3.081 1.00 97.56 102 VAL A N 1
ATOM 786 C CA . VAL A 1 102 ? 5.589 3.682 -2.796 1.00 97.56 102 VAL A CA 1
ATOM 787 C C . VAL A 1 102 ? 4.617 2.513 -2.676 1.00 97.56 102 VAL A C 1
ATOM 789 O O . VAL A 1 102 ? 3.923 2.385 -1.670 1.00 97.56 102 VAL A O 1
ATOM 792 N N . ARG A 1 103 ? 4.628 1.600 -3.654 1.00 97.06 103 ARG A N 1
ATOM 793 C CA . ARG A 1 103 ? 3.830 0.369 -3.591 1.00 97.06 103 ARG A CA 1
ATOM 794 C C . ARG A 1 103 ? 4.197 -0.460 -2.360 1.00 97.06 103 ARG A C 1
ATOM 796 O O . ARG A 1 103 ? 3.311 -0.934 -1.660 1.00 97.06 103 ARG A O 1
ATOM 803 N N . PHE A 1 104 ? 5.489 -0.648 -2.092 1.00 95.12 104 PHE A N 1
ATOM 804 C CA . PHE A 1 104 ? 5.953 -1.410 -0.931 1.00 95.12 104 PHE A CA 1
ATOM 805 C C . PHE A 1 104 ? 5.446 -0.800 0.384 1.00 95.12 104 PHE A C 1
ATOM 807 O O . PHE A 1 104 ? 4.898 -1.521 1.212 1.00 95.12 104 PHE A O 1
ATOM 814 N N . ALA A 1 105 ? 5.569 0.520 0.546 1.00 95.81 105 ALA A N 1
ATOM 815 C CA . ALA A 1 105 ? 5.113 1.251 1.723 1.00 95.81 105 ALA A CA 1
ATOM 816 C C . ALA A 1 105 ? 3.597 1.155 1.913 1.00 95.81 105 ALA A C 1
ATOM 818 O O . ALA A 1 105 ? 3.143 0.947 3.034 1.00 95.81 105 ALA A O 1
ATOM 819 N N . TYR A 1 106 ? 2.827 1.242 0.826 1.00 97.19 106 TYR A N 1
ATOM 820 C CA . TYR A 1 106 ? 1.381 1.067 0.870 1.00 97.19 106 TYR A CA 1
ATOM 821 C C . TYR A 1 106 ? 0.992 -0.322 1.405 1.00 97.19 106 TYR A C 1
ATOM 823 O O . TYR A 1 106 ? 0.268 -0.425 2.395 1.00 97.19 106 TYR A O 1
ATOM 831 N N . VAL A 1 107 ? 1.544 -1.393 0.819 1.00 96.44 107 VAL A N 1
ATOM 832 C CA . VAL A 1 107 ? 1.267 -2.772 1.265 1.00 96.44 107 VAL A CA 1
ATOM 833 C C . VAL A 1 107 ? 1.723 -2.991 2.710 1.00 96.44 107 VAL A C 1
ATOM 835 O O . VAL A 1 107 ? 1.028 -3.647 3.484 1.00 96.44 107 VAL A O 1
ATOM 838 N N . GLN A 1 108 ? 2.877 -2.436 3.087 1.00 95.44 108 GLN A N 1
ATOM 839 C CA . GLN A 1 108 ? 3.388 -2.516 4.453 1.00 95.44 108 GLN A CA 1
ATOM 840 C C . GLN A 1 108 ? 2.471 -1.796 5.449 1.00 95.44 108 GLN A C 1
ATOM 842 O O . GLN A 1 108 ? 2.215 -2.335 6.519 1.00 95.44 108 GLN A O 1
ATOM 847 N N . GLY A 1 109 ? 1.959 -0.611 5.109 1.00 95.12 109 GLY A N 1
ATOM 848 C CA . GLY A 1 109 ? 1.064 0.160 5.971 1.00 95.12 109 GLY A CA 1
ATOM 849 C C . GLY A 1 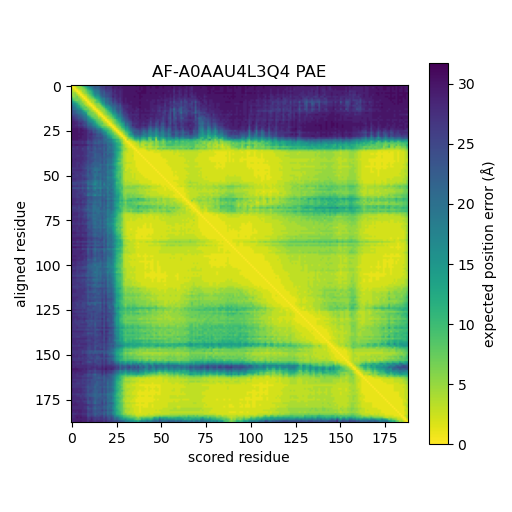109 ? -0.238 -0.579 6.270 1.00 95.12 109 GLY A C 1
ATOM 850 O O . GLY A 1 109 ? -0.607 -0.708 7.435 1.00 95.12 109 GLY A O 1
ATOM 851 N N . VAL A 1 110 ? -0.879 -1.143 5.240 1.00 95.00 110 VAL A N 1
ATOM 852 C CA . VAL A 1 110 ? -2.097 -1.955 5.419 1.00 95.00 110 VAL A CA 1
ATOM 853 C C . VAL A 1 110 ? -1.810 -3.198 6.269 1.00 95.00 110 VAL A C 1
ATOM 855 O O . VAL A 1 110 ? -2.588 -3.545 7.149 1.00 95.00 110 VAL A O 1
ATOM 858 N N . ALA A 1 111 ? -0.661 -3.848 6.067 1.00 93.31 111 ALA A N 1
ATOM 859 C CA . ALA A 1 111 ? -0.281 -5.007 6.871 1.00 93.31 111 ALA A CA 1
ATOM 860 C C . ALA A 1 111 ? 0.016 -4.665 8.342 1.00 93.31 111 ALA A C 1
ATOM 862 O O . ALA A 1 111 ? -0.275 -5.467 9.224 1.00 93.31 111 ALA A O 1
ATOM 863 N N . MET A 1 112 ? 0.586 -3.489 8.618 1.00 93.38 112 MET A N 1
ATOM 864 C CA . MET A 1 112 ? 0.789 -3.021 9.992 1.00 93.38 112 MET A CA 1
ATOM 865 C C . MET A 1 112 ? -0.540 -2.734 10.699 1.00 93.38 112 MET A C 1
ATOM 867 O O . MET A 1 112 ? -0.635 -2.996 11.893 1.00 93.38 112 MET A O 1
ATOM 871 N N . ALA A 1 113 ? -1.555 -2.235 9.983 1.00 91.81 113 ALA A N 1
ATOM 872 C CA . ALA A 1 113 ? -2.897 -2.060 10.541 1.00 91.81 113 ALA A CA 1
ATOM 873 C C . ALA A 1 113 ? -3.507 -3.407 10.967 1.00 91.81 113 ALA A C 1
ATOM 875 O O . ALA A 1 113 ? -3.923 -3.536 12.113 1.00 91.81 113 ALA A O 1
ATOM 876 N N . ALA A 1 114 ? -3.421 -4.433 10.111 1.00 88.56 114 ALA A N 1
ATOM 877 C CA . ALA A 1 114 ? -3.922 -5.778 10.423 1.00 88.56 114 ALA A CA 1
ATOM 878 C C . ALA A 1 114 ? -3.268 -6.391 11.675 1.00 88.56 114 ALA A C 1
ATOM 880 O O . ALA A 1 114 ? -3.916 -7.069 12.473 1.00 88.56 114 ALA A O 1
ATOM 881 N N . GLU A 1 115 ? -1.965 -6.160 11.854 1.00 88.62 115 GLU A N 1
ATOM 882 C CA . GLU A 1 115 ? -1.250 -6.620 13.046 1.00 88.62 115 GLU A CA 1
ATOM 883 C C . GLU A 1 115 ? -1.714 -5.879 14.307 1.00 88.62 115 GLU A C 1
ATOM 885 O O . GLU A 1 115 ? -1.885 -6.501 15.352 1.00 88.62 115 GLU A O 1
ATOM 890 N N . LEU A 1 116 ? -1.950 -4.567 14.218 1.00 89.31 116 LEU A N 1
ATOM 891 C CA . LEU A 1 116 ? -2.463 -3.782 15.343 1.00 89.31 116 LEU A CA 1
ATOM 892 C C . LEU A 1 116 ? -3.887 -4.194 15.734 1.00 89.31 116 LEU A C 1
ATOM 894 O O . LEU A 1 116 ? -4.170 -4.283 16.925 1.00 89.31 116 LEU A O 1
ATOM 898 N N . GLU A 1 117 ? -4.755 -4.483 14.764 1.00 87.00 117 GLU A N 1
ATOM 899 C CA . GLU A 1 117 ? -6.103 -5.020 15.006 1.00 87.00 117 GLU A CA 1
ATOM 900 C C . GLU A 1 117 ? -6.030 -6.375 15.720 1.00 87.00 117 GLU A C 1
ATOM 902 O O . GLU A 1 117 ? -6.639 -6.572 16.772 1.00 87.00 117 GLU A O 1
ATOM 907 N N . THR A 1 118 ? -5.172 -7.274 15.229 1.00 86.62 118 THR A N 1
ATOM 908 C CA . THR A 1 118 ? -4.944 -8.586 15.852 1.00 86.62 118 THR A CA 1
ATOM 909 C C . THR A 1 118 ? -4.433 -8.453 17.293 1.00 86.62 118 THR A C 1
ATOM 911 O O . THR A 1 118 ? -4.897 -9.166 18.184 1.00 86.62 118 THR A O 1
ATOM 914 N N . GLN A 1 119 ? -3.490 -7.540 17.548 1.00 88.19 119 GLN A N 1
ATOM 915 C CA . GLN A 1 119 ? -2.982 -7.269 18.896 1.00 88.19 119 GLN A CA 1
ATOM 916 C C . GLN A 1 119 ? -4.069 -6.682 19.805 1.00 88.19 119 GLN A C 1
ATOM 918 O O . GLN A 1 119 ? -4.225 -7.136 20.936 1.00 88.19 119 GLN A O 1
ATOM 923 N N . ALA A 1 120 ? -4.869 -5.734 19.313 1.00 89.25 120 ALA A N 1
ATOM 924 C CA . ALA A 1 120 ? -5.964 -5.139 20.076 1.00 89.25 120 ALA A CA 1
ATOM 925 C C . ALA A 1 120 ? -7.012 -6.184 20.488 1.00 89.25 120 ALA A C 1
ATOM 927 O O . ALA A 1 120 ? -7.459 -6.189 21.640 1.00 89.25 120 ALA A O 1
ATOM 928 N N . GLN A 1 121 ? -7.360 -7.110 19.591 1.00 90.62 121 GLN A N 1
ATOM 929 C CA . GLN A 1 121 ? -8.253 -8.224 19.905 1.00 90.62 121 GLN A CA 1
ATOM 930 C C . GLN A 1 121 ? -7.651 -9.152 20.972 1.00 90.62 121 GLN A C 1
ATOM 932 O O . GLN A 1 121 ? -8.355 -9.569 21.891 1.00 90.62 121 GLN A O 1
ATOM 937 N N . GLN A 1 122 ? -6.351 -9.456 20.899 1.00 90.94 122 GLN A N 1
ATOM 938 C CA . GLN A 1 122 ? -5.668 -10.286 21.901 1.00 90.94 122 GLN A CA 1
ATOM 939 C C . GLN A 1 122 ? -5.607 -9.618 23.281 1.00 90.94 122 GLN A C 1
ATOM 941 O O . GLN A 1 122 ? -5.847 -10.282 24.290 1.00 90.94 122 GLN A O 1
ATOM 946 N N . ASP A 1 123 ? -5.316 -8.318 23.326 1.00 93.50 123 ASP A N 1
ATOM 947 C CA . ASP A 1 123 ? -5.161 -7.559 24.569 1.00 93.50 123 ASP A CA 1
ATOM 948 C C . ASP A 1 123 ? -6.503 -7.302 25.268 1.00 93.50 123 ASP A C 1
ATOM 950 O O . ASP A 1 123 ? -6.585 -7.302 26.499 1.00 93.50 123 ASP A O 1
ATOM 954 N N . THR A 1 124 ? -7.566 -7.065 24.494 1.00 93.38 124 THR A N 1
ATOM 955 C CA . THR A 1 124 ? -8.895 -6.723 25.029 1.00 93.38 124 THR A CA 1
ATOM 956 C C . THR A 1 124 ? -9.834 -7.920 25.152 1.00 93.38 124 THR A C 1
ATOM 958 O O . THR A 1 124 ? -10.772 -7.872 25.949 1.00 93.38 124 THR A O 1
ATOM 961 N N . GLY A 1 125 ? -9.606 -8.976 24.368 1.00 94.50 125 GLY A N 1
ATOM 962 C CA . GLY A 1 125 ? -10.518 -10.108 24.212 1.00 94.50 125 GLY A CA 1
ATOM 963 C C . GLY A 1 125 ? -11.800 -9.784 23.435 1.00 94.50 125 GLY A C 1
ATOM 964 O O . GLY A 1 125 ? -12.698 -10.621 23.419 1.00 94.50 125 GLY A O 1
ATOM 965 N N . MET A 1 126 ? -11.906 -8.594 22.834 1.00 92.94 126 MET A N 1
ATOM 966 C CA . MET A 1 126 ? -13.083 -8.145 22.085 1.00 92.94 126 MET A CA 1
ATOM 967 C C . MET A 1 126 ? -12.865 -8.344 20.589 1.00 92.94 126 MET A C 1
ATOM 969 O O . MET A 1 126 ? -11.810 -7.998 20.064 1.00 92.94 126 MET A O 1
ATOM 973 N N . SER A 1 127 ? -13.869 -8.878 19.902 1.00 89.38 127 SER A N 1
ATOM 974 C CA . SER A 1 127 ? -13.963 -8.792 18.442 1.00 89.38 127 SER A CA 1
ATOM 975 C C . SER A 1 127 ? -14.185 -7.349 17.975 1.00 89.38 127 SER A C 1
ATOM 977 O O . SER A 1 127 ? -14.607 -6.491 18.756 1.00 89.38 127 SER A O 1
ATOM 979 N N . ASP A 1 128 ? -13.945 -7.089 16.689 1.00 83.75 128 ASP A N 1
ATOM 980 C CA . ASP A 1 128 ? -14.151 -5.765 16.089 1.00 83.75 128 ASP A CA 1
ATOM 981 C C . ASP A 1 128 ? -15.618 -5.318 16.187 1.00 83.75 128 ASP A C 1
ATOM 983 O O . ASP A 1 128 ? -15.899 -4.164 16.513 1.00 83.75 128 ASP A O 1
ATOM 987 N N . GLU A 1 129 ? -16.565 -6.246 16.010 1.00 85.00 129 GLU A N 1
ATOM 988 C CA . GLU A 1 129 ? -18.002 -5.989 16.172 1.00 85.00 129 GLU A CA 1
ATOM 989 C C . GLU A 1 129 ? -18.356 -5.591 17.614 1.00 85.00 129 GLU A C 1
ATOM 991 O O . GLU A 1 129 ? -19.077 -4.617 17.839 1.00 85.00 129 GLU A O 1
ATOM 996 N N . GLU A 1 130 ? -17.820 -6.305 18.610 1.00 90.50 130 GLU A N 1
ATOM 997 C CA . GLU A 1 130 ? -18.025 -5.978 20.026 1.00 90.50 130 GLU A CA 1
ATOM 998 C C . GLU A 1 130 ? -17.389 -4.636 20.390 1.00 90.50 130 GLU A C 1
ATOM 1000 O O . GLU A 1 130 ? -17.969 -3.856 21.153 1.00 90.50 130 GLU A O 1
ATOM 1005 N N . TRP A 1 131 ? -16.209 -4.347 19.837 1.00 89.31 131 TRP A N 1
ATOM 1006 C CA . TRP A 1 131 ? -15.556 -3.059 20.010 1.00 89.31 131 TRP A CA 1
ATOM 1007 C C . TRP A 1 131 ? -16.410 -1.935 19.416 1.00 89.31 131 TRP A C 1
ATOM 1009 O O . TRP A 1 131 ? -16.650 -0.936 20.097 1.00 89.31 131 TRP A O 1
ATOM 1019 N N . MET A 1 132 ? -16.936 -2.101 18.201 1.00 87.06 132 MET A N 1
ATOM 1020 C CA . MET A 1 132 ? -17.812 -1.115 17.563 1.00 87.06 132 MET A CA 1
ATOM 1021 C C . MET A 1 132 ? -19.096 -0.891 18.366 1.00 87.06 132 MET A C 1
ATOM 1023 O O . MET A 1 132 ? -19.393 0.250 18.717 1.00 87.06 132 MET A O 1
ATOM 1027 N N . ALA A 1 133 ? -19.801 -1.958 18.753 1.00 88.31 133 ALA A N 1
ATOM 1028 C CA . ALA A 1 133 ? -21.024 -1.865 19.553 1.00 88.31 133 ALA A CA 1
ATOM 1029 C C . ALA A 1 133 ? -20.784 -1.187 20.915 1.00 88.31 1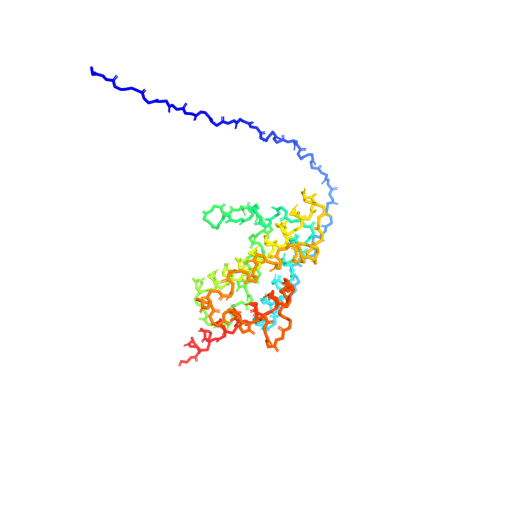33 ALA A C 1
ATOM 1031 O O . ALA A 1 133 ? -21.611 -0.417 21.403 1.00 88.31 133 ALA A O 1
ATOM 1032 N N . ARG A 1 134 ? -19.623 -1.429 21.537 1.00 91.50 134 ARG A N 1
ATOM 1033 C CA . ARG A 1 134 ? -19.242 -0.780 22.799 1.00 91.50 134 ARG A CA 1
ATOM 1034 C C . ARG A 1 134 ? -18.981 0.721 22.641 1.00 91.50 134 ARG A C 1
ATOM 1036 O O . ARG A 1 134 ? -19.229 1.471 23.587 1.00 91.50 134 ARG A O 1
ATOM 1043 N N . ASN A 1 135 ? -18.447 1.153 21.498 1.00 89.19 135 ASN A N 1
ATOM 1044 C CA . ASN A 1 135 ? -18.048 2.542 21.250 1.00 89.19 135 ASN A CA 1
ATOM 1045 C C . ASN A 1 135 ? -19.112 3.371 20.506 1.00 89.19 135 ASN A C 1
ATOM 1047 O O . ASN A 1 135 ? -19.016 4.599 20.511 1.00 89.19 135 ASN A O 1
ATOM 1051 N N . GLU A 1 136 ? -20.140 2.744 19.926 1.00 88.19 136 GLU A N 1
ATOM 1052 C CA . GLU A 1 136 ? -21.246 3.405 19.212 1.00 88.19 136 GLU A CA 1
ATOM 1053 C C . GLU A 1 136 ? -21.837 4.608 19.980 1.00 88.19 136 GLU A C 1
ATOM 1055 O O . GLU A 1 136 ? -21.851 5.704 19.414 1.00 88.19 136 GLU A O 1
ATOM 1060 N N . PRO A 1 137 ? -22.177 4.522 21.287 1.00 89.94 137 PRO A N 1
ATOM 1061 C CA . PRO A 1 137 ? -22.739 5.671 22.004 1.00 89.94 137 PRO A CA 1
ATOM 1062 C C . PRO A 1 137 ? -21.787 6.873 22.075 1.00 89.94 137 PRO A C 1
ATOM 1064 O O . PRO A 1 137 ? -22.219 8.026 22.113 1.00 89.94 137 PRO A O 1
ATOM 1067 N N . GLN A 1 138 ? -20.475 6.624 22.113 1.00 89.25 138 GLN A N 1
ATOM 1068 C CA . GLN A 1 138 ? -19.477 7.689 22.109 1.00 89.25 138 GLN A CA 1
ATOM 1069 C C . GLN A 1 138 ? -19.357 8.327 20.720 1.00 89.25 138 GLN A C 1
ATOM 1071 O O . GLN A 1 138 ? -19.235 9.553 20.627 1.00 89.25 138 GLN A O 1
ATOM 1076 N N . PHE A 1 139 ? -19.419 7.527 19.650 1.00 85.94 139 PHE A N 1
ATOM 1077 C CA . PHE A 1 139 ? -19.464 8.046 18.284 1.00 85.94 139 PHE A CA 1
ATOM 1078 C C . PHE A 1 139 ? -20.710 8.907 18.052 1.00 85.94 139 PHE A C 1
ATOM 1080 O O . PHE A 1 139 ? -20.585 10.004 17.502 1.00 85.94 139 PHE A O 1
ATOM 1087 N N . ASP A 1 140 ? -21.873 8.494 18.551 1.00 86.25 140 ASP A N 1
ATOM 1088 C CA . ASP A 1 140 ? -23.120 9.262 18.453 1.00 86.25 140 ASP A CA 1
ATOM 1089 C C . ASP A 1 140 ? -23.011 10.636 19.122 1.00 86.25 140 ASP A C 1
ATOM 1091 O O . ASP A 1 140 ? -23.371 11.656 18.532 1.00 86.25 140 ASP A O 1
ATOM 1095 N N . VAL A 1 141 ? -22.444 10.704 20.332 1.00 89.44 141 VAL A N 1
ATOM 1096 C CA . VAL A 1 141 ? -22.245 11.981 21.041 1.00 89.44 141 VAL A CA 1
ATOM 1097 C C . VAL A 1 141 ? -21.345 12.933 20.245 1.00 89.44 141 VAL A C 1
ATOM 1099 O O . VAL A 1 141 ? -21.622 14.132 20.175 1.00 89.44 141 VAL A O 1
ATOM 1102 N N . ILE A 1 142 ? -20.275 12.422 19.629 1.00 87.00 142 ILE A N 1
ATOM 1103 C CA . ILE A 1 142 ? -19.333 13.234 18.843 1.00 87.00 142 ILE A CA 1
ATOM 1104 C C . ILE A 1 142 ? -19.981 13.708 17.536 1.00 87.00 142 ILE A C 1
ATOM 1106 O O . ILE A 1 142 ? -19.887 14.887 17.178 1.00 87.00 142 ILE A O 1
ATOM 1110 N N . THR A 1 143 ? -20.649 12.808 16.820 1.00 85.31 143 THR A N 1
ATOM 1111 C CA . THR A 1 143 ? -21.245 13.087 15.506 1.00 85.31 143 THR A CA 1
ATOM 1112 C C . THR A 1 143 ? -22.481 13.986 15.600 1.00 85.31 143 THR A C 1
ATOM 1114 O O . THR A 1 143 ? -22.688 14.817 14.707 1.00 85.31 143 THR A O 1
ATOM 1117 N N . ALA A 1 144 ? -23.234 13.927 16.708 1.00 86.19 144 ALA A N 1
ATOM 1118 C CA . ALA A 1 144 ? -24.385 14.790 16.990 1.00 86.19 144 ALA A CA 1
ATOM 1119 C C . ALA A 1 144 ? -24.031 16.282 17.136 1.00 86.19 144 ALA A C 1
ATOM 1121 O O . ALA A 1 144 ? -24.912 17.136 17.041 1.00 86.19 144 ALA A O 1
ATOM 1122 N N . THR A 1 145 ? -22.749 16.630 17.312 1.00 87.62 145 THR A N 1
ATOM 1123 C CA . THR A 1 145 ? -22.299 18.035 17.358 1.00 87.62 145 THR A CA 1
ATOM 1124 C C . THR A 1 145 ? -22.500 18.787 16.039 1.00 87.62 145 THR A C 1
ATOM 1126 O O . THR A 1 145 ? -22.431 20.013 16.022 1.00 87.62 145 THR A O 1
ATOM 1129 N N . GLY A 1 146 ? -22.715 18.077 14.924 1.00 86.44 146 GLY A N 1
ATOM 1130 C CA . GLY A 1 146 ? -22.874 18.673 13.593 1.00 86.44 146 GLY A CA 1
ATOM 1131 C C . GLY A 1 146 ? -21.566 19.160 12.955 1.00 86.44 146 GLY A C 1
ATOM 1132 O O . GLY A 1 146 ? -21.581 19.624 11.818 1.00 86.44 146 GLY A O 1
ATOM 1133 N N . ASN A 1 147 ? -20.426 19.007 13.638 1.00 93.81 147 ASN A N 1
ATOM 1134 C CA . ASN A 1 147 ? -19.117 19.458 13.153 1.00 93.81 147 ASN A CA 1
ATOM 1135 C C . ASN A 1 147 ? -18.515 18.558 12.058 1.00 93.81 147 ASN A C 1
ATOM 1137 O O . ASN A 1 147 ? -17.518 18.928 11.439 1.00 93.81 147 ASN A O 1
ATOM 1141 N N . TYR A 1 148 ? -19.112 17.387 11.804 1.00 89.12 148 TYR A N 1
ATOM 1142 C CA . TYR A 1 148 ? -18.572 16.364 10.902 1.00 89.12 148 TYR A CA 1
ATOM 1143 C C . TYR A 1 148 ? -19.570 15.952 9.802 1.00 89.12 148 TYR A C 1
ATOM 1145 O O . TYR A 1 148 ? -19.857 14.767 9.639 1.00 89.12 148 TYR A O 1
ATOM 1153 N N . PRO A 1 149 ? -20.115 16.902 9.015 1.00 87.94 149 PRO A N 1
ATOM 1154 C CA . PRO A 1 149 ? -21.230 16.628 8.107 1.00 87.94 149 PRO A CA 1
ATOM 1155 C C . PRO A 1 149 ? -20.897 15.595 7.023 1.00 87.94 149 PRO A C 1
ATOM 1157 O O . PRO A 1 149 ? -21.729 14.746 6.728 1.00 87.94 149 PRO A O 1
ATOM 1160 N N . LEU A 1 150 ? -19.682 15.623 6.460 1.00 87.75 150 LEU A N 1
ATOM 1161 C CA . LEU A 1 150 ? -19.247 14.637 5.462 1.00 87.75 150 LEU A CA 1
ATOM 1162 C C . LEU A 1 150 ? -18.977 13.266 6.087 1.00 87.75 150 LEU A C 1
ATOM 1164 O O . LEU A 1 150 ? -19.383 12.258 5.521 1.00 87.75 150 LEU A O 1
ATOM 1168 N N . LEU A 1 151 ? -18.346 13.218 7.264 1.00 84.44 151 LEU A N 1
ATOM 1169 C CA . LEU A 1 151 ? -18.085 11.960 7.969 1.00 84.44 151 LEU A CA 1
ATOM 1170 C C . LEU A 1 151 ? -19.398 11.249 8.321 1.00 84.44 151 LEU A C 1
ATOM 1172 O O . LEU A 1 151 ? -19.525 10.050 8.110 1.00 84.44 151 LEU A O 1
ATOM 1176 N N . ASN A 1 152 ? -20.408 12.008 8.753 1.00 85.06 152 ASN A N 1
ATOM 1177 C CA . ASN A 1 152 ? -21.723 11.471 9.098 1.00 85.06 152 ASN A CA 1
ATOM 1178 C C . ASN A 1 152 ? -22.453 10.833 7.902 1.00 85.06 152 ASN A C 1
ATOM 1180 O O . ASN A 1 152 ? -23.329 9.990 8.103 1.00 85.06 152 ASN A O 1
ATOM 1184 N N . THR A 1 153 ? -22.096 11.177 6.656 1.00 84.44 153 THR A N 1
ATOM 1185 C CA . THR A 1 153 ? -22.664 10.500 5.473 1.00 84.44 153 THR A CA 1
ATOM 1186 C C . THR A 1 153 ? -22.273 9.023 5.407 1.00 84.44 153 THR A C 1
ATOM 1188 O O . THR A 1 153 ? -23.079 8.211 4.958 1.00 84.44 153 THR A O 1
ATOM 1191 N N . LEU A 1 154 ? -21.099 8.654 5.941 1.00 79.38 154 LEU A N 1
ATOM 1192 C CA . LEU A 1 154 ? -20.620 7.268 5.966 1.00 79.38 154 LEU A CA 1
ATOM 1193 C C . LEU A 1 154 ? -21.442 6.370 6.893 1.00 79.38 154 LEU A C 1
ATOM 1195 O O . LEU A 1 154 ? -21.517 5.176 6.652 1.00 79.38 154 LEU A O 1
ATOM 1199 N N . PHE A 1 155 ? -22.072 6.935 7.926 1.00 74.50 155 PHE A N 1
ATOM 1200 C CA . PHE A 1 155 ? -22.894 6.178 8.879 1.00 74.50 155 PHE A CA 1
ATOM 1201 C C . PHE A 1 155 ? -24.379 6.148 8.499 1.00 74.50 155 PHE A C 1
ATOM 1203 O O . PHE A 1 155 ? -25.144 5.358 9.041 1.00 74.50 155 PHE A O 1
ATOM 1210 N N . THR A 1 156 ? -24.812 7.023 7.586 1.00 70.69 156 THR A N 1
ATOM 1211 C CA . THR A 1 156 ? -26.239 7.242 7.289 1.00 70.69 156 THR A CA 1
ATOM 1212 C C . THR A 1 156 ? -26.678 6.722 5.924 1.00 70.69 156 THR A C 1
ATOM 1214 O O . THR A 1 156 ? -27.863 6.451 5.741 1.00 70.69 156 THR A O 1
ATOM 1217 N N . GLN A 1 157 ? -25.766 6.590 4.955 1.00 63.50 157 GLN A N 1
ATOM 1218 C CA . GLN A 1 157 ? -26.117 6.246 3.568 1.00 63.50 157 GLN A CA 1
ATOM 1219 C C . GLN A 1 157 ? -25.906 4.764 3.222 1.00 63.50 157 GLN A C 1
ATOM 1221 O O . GLN A 1 157 ? -26.593 4.240 2.348 1.00 63.50 157 GLN A O 1
ATOM 1226 N N . ALA A 1 158 ? -24.998 4.083 3.916 1.00 55.91 158 ALA A N 1
ATOM 1227 C CA . ALA A 1 158 ? -24.795 2.637 3.885 1.00 55.91 158 ALA A CA 1
ATOM 1228 C C . ALA A 1 158 ? -24.005 2.248 5.144 1.00 55.91 158 ALA A C 1
ATOM 1230 O O . ALA A 1 158 ? -23.258 3.091 5.636 1.00 55.91 158 ALA A O 1
ATOM 1231 N N . PRO A 1 159 ? -24.120 1.018 5.672 1.00 61.78 159 PRO A N 1
ATOM 1232 C CA . PRO A 1 159 ? -23.179 0.547 6.680 1.00 61.78 159 PRO A CA 1
ATOM 1233 C C . PRO A 1 159 ? -21.781 0.517 6.051 1.00 61.78 159 PRO A C 1
ATOM 1235 O O . PRO A 1 159 ? -21.471 -0.351 5.236 1.00 61.78 159 PRO A O 1
ATOM 1238 N N . PHE A 1 160 ? -20.967 1.525 6.358 1.00 66.25 160 PHE A N 1
ATOM 1239 C CA . PHE A 1 160 ? -19.555 1.524 6.020 1.00 66.25 160 PHE A CA 1
ATOM 1240 C C . PHE A 1 160 ? -18.853 0.533 6.946 1.00 66.25 160 PHE A C 1
ATOM 1242 O O . PHE A 1 160 ? -18.670 0.814 8.128 1.00 66.25 160 PHE A O 1
ATOM 1249 N N . ASP A 1 161 ? -18.489 -0.619 6.394 1.00 71.75 161 ASP A N 1
ATOM 1250 C CA . ASP A 1 161 ? -17.639 -1.599 7.057 1.00 71.75 161 ASP A CA 1
ATOM 1251 C C . ASP A 1 161 ? -16.242 -1.533 6.431 1.00 71.75 161 ASP A C 1
ATOM 1253 O O . ASP A 1 161 ? -16.075 -1.747 5.224 1.00 71.75 161 ASP A O 1
ATOM 1257 N N . LEU A 1 162 ? -15.250 -1.133 7.228 1.00 76.75 162 LEU A N 1
ATOM 1258 C CA . LEU A 1 162 ? -13.874 -1.012 6.763 1.00 76.75 162 LEU A CA 1
ATOM 1259 C C . LEU A 1 162 ? -13.189 -2.372 6.868 1.00 76.75 162 LEU A C 1
ATOM 1261 O O . LEU A 1 162 ? -12.626 -2.713 7.900 1.00 76.75 162 LEU A O 1
ATOM 1265 N N . ASP A 1 163 ? -13.165 -3.100 5.760 1.00 85.81 163 ASP A N 1
ATOM 1266 C CA . ASP A 1 163 ? -12.375 -4.322 5.629 1.00 85.81 163 ASP A CA 1
ATOM 1267 C C . ASP A 1 163 ? -10.988 -4.010 5.040 1.00 85.81 163 ASP A C 1
ATOM 1269 O O . ASP A 1 163 ? -10.868 -3.393 3.973 1.00 85.81 163 ASP A O 1
ATOM 1273 N N . LEU A 1 164 ? -9.920 -4.471 5.697 1.00 89.44 164 LEU A N 1
ATOM 1274 C CA . LEU A 1 164 ? -8.545 -4.288 5.228 1.00 89.44 164 LEU A CA 1
ATOM 1275 C C . LEU A 1 164 ? -8.257 -4.950 3.871 1.00 89.44 164 LEU A C 1
ATOM 1277 O O . LEU A 1 164 ? -7.344 -4.500 3.173 1.00 89.44 164 LEU A O 1
ATOM 1281 N N . GLU A 1 165 ? -8.999 -5.986 3.461 1.00 90.81 165 GLU A N 1
ATOM 1282 C CA . GLU A 1 165 ? -8.908 -6.517 2.093 1.00 90.81 165 GLU A CA 1
ATOM 1283 C C . GLU A 1 165 ? -9.467 -5.511 1.081 1.00 90.81 165 GLU A C 1
ATOM 1285 O O . GLU A 1 165 ? -8.789 -5.176 0.106 1.00 90.81 165 GLU A O 1
ATOM 1290 N N . THR A 1 166 ? -10.663 -4.965 1.330 1.00 91.69 166 THR A N 1
ATOM 1291 C CA . THR A 1 166 ? -11.231 -3.924 0.456 1.00 91.69 166 THR A CA 1
ATOM 1292 C C . THR A 1 166 ? -10.339 -2.687 0.394 1.00 91.69 166 THR A C 1
ATOM 1294 O O . THR A 1 166 ? -10.120 -2.141 -0.692 1.00 91.69 166 THR A O 1
ATOM 1297 N N . LEU A 1 167 ? -9.749 -2.283 1.527 1.00 93.56 167 LEU A N 1
ATOM 1298 C CA . LEU A 1 167 ? -8.808 -1.172 1.583 1.00 93.56 167 LEU A CA 1
ATOM 1299 C C . LEU A 1 167 ? -7.555 -1.470 0.759 1.00 93.56 167 LEU A C 1
ATOM 1301 O O . LEU A 1 167 ? -7.117 -0.581 0.026 1.00 93.56 167 LEU A O 1
ATOM 1305 N N . PHE A 1 168 ? -7.005 -2.689 0.865 1.00 95.94 168 PHE A N 1
ATOM 1306 C CA . PHE A 1 168 ? -5.845 -3.163 0.102 1.00 95.94 168 PHE A CA 1
ATOM 1307 C C . PHE A 1 168 ? -6.087 -3.114 -1.412 1.00 95.94 168 PHE A C 1
ATOM 1309 O O . PHE A 1 168 ? -5.275 -2.555 -2.151 1.00 95.94 168 PHE A O 1
ATOM 1316 N N . GLU A 1 169 ? -7.194 -3.680 -1.893 1.00 95.94 169 GLU A N 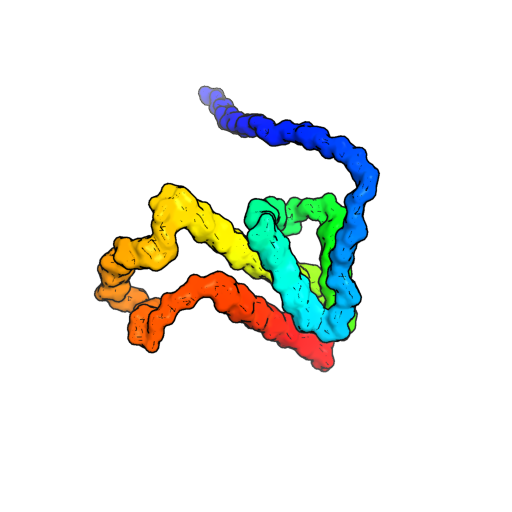1
ATOM 1317 C CA . GLU A 1 169 ? -7.483 -3.706 -3.330 1.00 95.94 169 GLU A CA 1
ATOM 1318 C C . GLU A 1 169 ? -7.802 -2.296 -3.856 1.00 95.94 169 GLU A C 1
ATOM 1320 O O . GLU A 1 169 ? -7.294 -1.896 -4.909 1.00 95.94 169 GLU A O 1
ATOM 1325 N N . PHE A 1 170 ? -8.558 -1.487 -3.099 1.00 95.81 170 PHE A N 1
ATOM 1326 C CA . PHE A 1 170 ? -8.852 -0.103 -3.477 1.00 95.81 170 PHE A CA 1
ATOM 1327 C C . PHE A 1 170 ? -7.576 0.735 -3.613 1.00 95.81 170 PHE A C 1
ATOM 1329 O O . PHE A 1 170 ? -7.343 1.356 -4.654 1.00 95.81 170 PHE A O 1
ATOM 1336 N N . GLY A 1 171 ? -6.729 0.766 -2.582 1.00 96.94 171 GLY A N 1
ATOM 1337 C CA . GLY A 1 171 ? -5.538 1.613 -2.598 1.00 96.94 171 GLY A CA 1
ATOM 1338 C C . GLY A 1 171 ? -4.440 1.084 -3.522 1.00 96.94 171 GLY A C 1
ATOM 1339 O O . GLY A 1 171 ? -3.739 1.898 -4.130 1.00 96.94 171 GLY A O 1
ATOM 1340 N N . LEU A 1 172 ? -4.330 -0.237 -3.726 1.00 98.19 172 LEU A N 1
ATOM 1341 C CA . LEU A 1 172 ? -3.448 -0.801 -4.749 1.00 98.19 172 LEU A CA 1
ATOM 1342 C C . LEU A 1 172 ? -3.886 -0.327 -6.135 1.00 98.19 172 LEU A C 1
ATOM 1344 O O . LEU A 1 172 ? -3.068 0.235 -6.862 1.00 98.19 172 LEU A O 1
ATOM 1348 N N . ALA A 1 173 ? -5.171 -0.472 -6.476 1.00 98.12 173 ALA A N 1
ATOM 1349 C CA . ALA A 1 173 ? -5.694 -0.033 -7.765 1.00 98.12 173 ALA A CA 1
ATOM 1350 C C . ALA A 1 173 ? -5.432 1.462 -8.007 1.00 98.12 173 ALA A C 1
ATOM 1352 O O . ALA A 1 173 ? -4.890 1.825 -9.049 1.00 98.12 173 ALA A O 1
ATOM 1353 N N . ARG A 1 174 ? -5.727 2.325 -7.024 1.00 98.31 174 ARG A N 1
ATOM 1354 C CA . ARG A 1 174 ? -5.501 3.778 -7.138 1.00 98.31 174 ARG A CA 1
ATOM 1355 C C . ARG A 1 174 ? -4.024 4.151 -7.244 1.00 98.31 174 ARG A C 1
ATOM 1357 O O . ARG A 1 174 ? -3.677 5.056 -7.997 1.00 98.31 174 ARG A O 1
ATOM 1364 N N . THR A 1 175 ? -3.150 3.437 -6.540 1.00 98.19 175 THR A N 1
ATOM 1365 C CA . THR A 1 175 ? -1.698 3.649 -6.626 1.00 98.19 175 THR A CA 1
ATOM 1366 C C . THR A 1 175 ? -1.176 3.289 -8.020 1.00 98.19 175 THR A C 1
ATOM 1368 O O . THR A 1 175 ? -0.420 4.055 -8.615 1.00 98.19 175 THR A O 1
ATOM 1371 N N . LEU A 1 176 ? -1.613 2.154 -8.574 1.00 98.25 176 LEU A N 1
ATOM 1372 C CA . LEU A 1 176 ? -1.225 1.721 -9.918 1.00 98.25 176 LEU A CA 1
ATOM 1373 C C . LEU A 1 176 ? -1.810 2.621 -11.013 1.00 98.25 176 LEU A C 1
ATOM 1375 O O . LEU A 1 176 ? -1.134 2.869 -12.007 1.00 98.25 176 LEU A O 1
ATOM 1379 N N . ASP A 1 177 ? -3.018 3.159 -10.826 1.00 98.44 177 ASP A N 1
ATOM 1380 C CA . ASP A 1 177 ? -3.597 4.162 -11.732 1.00 98.44 177 ASP A CA 1
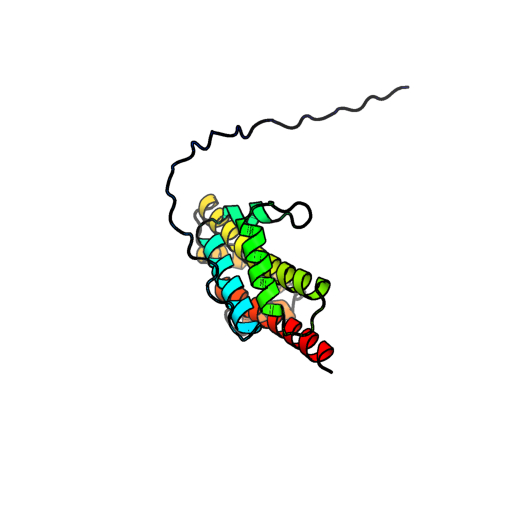ATOM 1381 C C . ASP A 1 177 ? -2.727 5.429 -11.794 1.00 98.44 177 ASP A C 1
ATOM 1383 O O . ASP A 1 177 ? -2.465 5.950 -12.878 1.00 98.44 177 ASP A O 1
ATOM 1387 N N . GLY A 1 178 ? -2.194 5.880 -10.653 1.00 97.81 178 GLY A N 1
ATOM 1388 C CA . GLY A 1 178 ? -1.239 6.991 -10.607 1.00 97.81 178 GLY A CA 1
ATOM 1389 C C . GLY A 1 178 ? 0.068 6.700 -11.356 1.00 97.81 178 GLY A C 1
ATOM 1390 O O . GLY A 1 178 ? 0.592 7.568 -12.053 1.00 97.81 178 GLY A O 1
ATOM 1391 N N . PHE A 1 179 ? 0.584 5.469 -11.274 1.00 97.75 179 PHE A N 1
ATOM 1392 C CA . PHE A 1 179 ? 1.763 5.064 -12.049 1.00 97.75 179 PHE A CA 1
ATOM 1393 C C . PHE A 1 179 ? 1.474 4.973 -13.547 1.00 97.75 179 PHE A C 1
ATOM 1395 O O . PHE A 1 179 ? 2.316 5.377 -14.345 1.00 97.75 179 PHE A O 1
ATOM 1402 N N . ALA A 1 180 ? 0.285 4.503 -13.931 1.00 97.81 180 ALA A N 1
ATOM 1403 C CA . ALA A 1 180 ? -0.128 4.444 -15.329 1.00 97.81 180 ALA A CA 1
ATOM 1404 C C . ALA A 1 180 ? -0.123 5.838 -15.975 1.00 97.81 180 ALA A C 1
ATOM 1406 O O . ALA A 1 180 ? 0.372 5.985 -17.090 1.00 97.81 180 ALA A O 1
ATOM 1407 N N . MET A 1 181 ? -0.596 6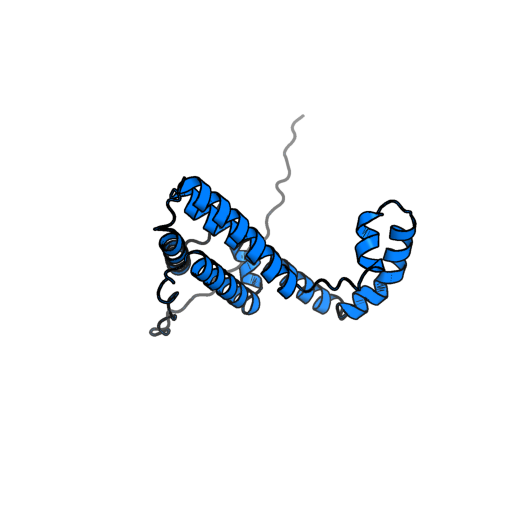.862 -15.256 1.00 97.38 181 MET A N 1
ATOM 1408 C CA . MET A 1 181 ? -0.534 8.254 -15.716 1.00 97.38 181 MET A CA 1
ATOM 1409 C C . MET A 1 181 ? 0.909 8.724 -15.941 1.00 97.38 181 MET A C 1
ATOM 1411 O O . MET A 1 181 ? 1.222 9.239 -17.008 1.00 97.38 181 MET A O 1
ATOM 1415 N N . MET A 1 182 ? 1.810 8.470 -14.988 1.00 96.00 182 MET A N 1
ATOM 1416 C CA . MET A 1 182 ? 3.230 8.833 -15.109 1.00 96.00 182 MET A CA 1
ATOM 1417 C C . MET A 1 182 ? 3.925 8.131 -16.290 1.00 96.00 182 MET A C 1
ATOM 1419 O O . MET A 1 182 ? 4.743 8.726 -16.992 1.00 96.00 182 MET A O 1
ATOM 1423 N N . ILE A 1 183 ? 3.605 6.855 -16.521 1.00 97.00 183 ILE A N 1
ATOM 1424 C CA . ILE A 1 183 ? 4.119 6.077 -17.657 1.00 97.00 183 ILE A CA 1
ATOM 1425 C C . ILE A 1 183 ? 3.587 6.645 -18.981 1.00 97.00 183 ILE A C 1
ATOM 1427 O O . ILE A 1 183 ? 4.350 6.803 -19.936 1.00 97.00 183 ILE A O 1
ATOM 1431 N N . ALA A 1 184 ? 2.300 7.000 -19.034 1.00 95.75 184 ALA A N 1
ATOM 1432 C CA . ALA A 1 184 ? 1.689 7.608 -20.212 1.00 95.75 184 ALA A CA 1
ATOM 1433 C C . ALA A 1 184 ? 2.324 8.968 -20.551 1.00 95.75 184 ALA A C 1
ATOM 1435 O O . ALA A 1 184 ? 2.634 9.213 -21.712 1.00 95.75 184 ALA A O 1
ATOM 1436 N N . GLU A 1 185 ? 2.598 9.806 -19.546 1.00 93.62 185 GLU A N 1
ATOM 1437 C CA . GLU A 1 185 ? 3.305 11.087 -19.710 1.00 93.62 185 GLU A CA 1
ATOM 1438 C C . GLU A 1 185 ? 4.734 10.922 -20.241 1.00 93.62 185 GLU A C 1
ATOM 1440 O O . GLU A 1 185 ? 5.243 11.803 -20.923 1.00 93.62 185 GLU A O 1
ATOM 1445 N N . THR A 1 186 ? 5.380 9.789 -19.952 1.00 87.88 186 THR A N 1
ATOM 1446 C CA . THR A 1 186 ? 6.736 9.486 -20.441 1.00 87.88 186 THR A CA 1
ATOM 1447 C C . THR A 1 186 ? 6.735 8.976 -21.887 1.00 87.88 186 THR A C 1
ATOM 1449 O O . THR A 1 186 ? 7.763 9.002 -22.560 1.00 87.88 186 THR A O 1
ATOM 1452 N N . SER A 1 187 ? 5.585 8.496 -22.362 1.00 75.81 187 SER A N 1
ATOM 1453 C CA . SER A 1 187 ? 5.402 7.949 -23.712 1.00 75.81 187 SER A CA 1
ATOM 1454 C C . SER A 1 187 ? 4.901 8.989 -24.725 1.00 75.81 187 SER A C 1
ATOM 1456 O O . SER A 1 187 ? 4.772 8.659 -25.906 1.00 75.81 187 SER A O 1
ATOM 1458 N N . ALA A 1 188 ? 4.578 10.201 -24.261 1.00 60.78 188 ALA A N 1
ATOM 1459 C CA . ALA A 1 188 ? 4.117 11.338 -25.058 1.00 60.78 188 ALA A CA 1
ATOM 1460 C C . ALA A 1 188 ? 5.291 12.197 -25.550 1.00 60.78 188 ALA A C 1
ATOM 1462 O O . ALA A 1 188 ? 5.206 12.676 -26.704 1.00 60.78 188 ALA A O 1
#

Nearest PDB structures (foldseek):
  3zql-assembly1_D  TM=8.068E-01  e=9.618E-07  Streptomyces antibioticus
  2y30-assembly1_A  TM=8.306E-01  e=2.241E-06  Streptomyces antibioticus
  2y30-assembly1_B  TM=7.970E-01  e=2.016E-06  Streptomyces antibioticus
  5xs9-assembly1_B  TM=7.026E-01  e=6.057E-02  Mycolicibacterium smegmatis MC2 155

Sequence (188 aa):
MSSNAGRAGFPPAFAARGLGRSPGSRREAGQGPVPADWREALEHAARRLRAVYSRHPWVAQAMASFTRPIVSANVMRYTEWVLRALGDTGLTPYQMIHTHLVRFAYVQGVAMAAELETQAQQDTGMSDEEWMARNEPQFDVITATGNYPLLNTLFTQAPFDLDLETLFEFGLARTLDGFAMMIAETSA

pLDDT: mean 81.93, std 20.6, range [29.3, 98.44]

Secondary structure (DSSP, 8-state):
-------PPPPP----------S-------S-SPPSSHHHHHHHHHHHHHHHHHH-THHHHHT--SSS----HHHHHHHHHHHHHTTTS---HHHHHHHHHHHHHHHHHHHHHHHHHHHHHHHH---HHHHHHHHHHHHHHHHTTSS-HHHHHHHHSS-----HHHHHHHHHHHHHHHHHHHHHHH--

Mean predicted aligned error: 10.5 Å

Radius of gyration: 22.55 Å; Cα contacts (8 Å, |Δi|>4): 89; chains: 1; bounding box: 55×56×63 Å